Protein AF-A0A1Y4CXE6-F1 (afdb_monomer_lite)

Foldseek 3Di:
DDPDPDDDPDDAPDDQQEAPDPPFFDWDPAWAWEAQVFAAANFFWADDPDPRYIYQADPDLDATPAHFHDDPPADDPDPPDDPGSTRHGPDTTTGTPFHKTWHAEQAWADFLQFWWAFRHGRHIYSDCPPRTHTNFQKTWHDTDGGRGITMIGRPDDRPPPPPPPPPDDDDCVPVPDDDQPCRDPQVDNDPVSSCVSVVVPPVVPADPVGQPCPDPQVDNDDVSSCVSVCVVPDD

Sequence (235 aa):
MALQTQVNIDLPLAVAGQKATPDQSVYTPINYVADENGVKVGTFCWAGTEAGVATATTTGTAAPLGFVERVISTYIYDVLDGATETVREGQGLTIAVRGDYYVQTSEAATVGGQVYVDKTNGKILAAAGSNGIAAPGWVFKTAGSANDMVIISNWSVPAGSTGGGSGGPVDLSNVTGTLGVANGGTGATTAEAARTALGLGDIATQNTPLPVANGGTGATDAANARTNLGAAASE

Secondary structure (DSSP, 8-state):
-PPP-----SPPS--TT-BSSTT-EEE-SS-EEE-TT-EETTSEEEE-SSTTEEES--SS-PPPSEEE---TTPPPS-TTS---SE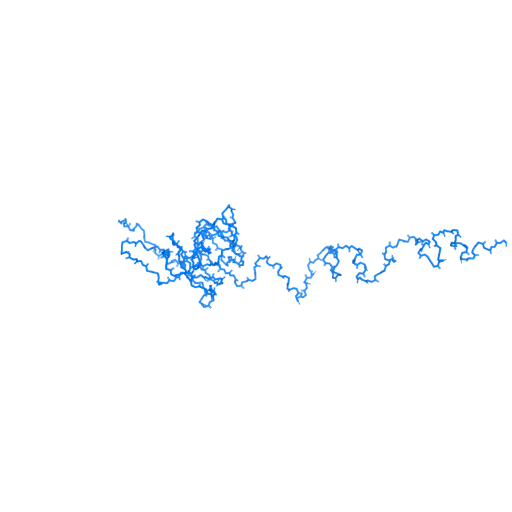E-TTSEE-EEEEEEEEEEBSS-B-TTPEEEEETTT--EESS-TTTEEEEEEEEESS-B-TT-EEEEE--SPPTT-------SPP--TT--SPPPGGGSTT--SSHHHHHHHTT--GGGGPPSSPPGGGSTT--SSHHHHHHHTTTT---

Structure (mmCIF, N/CA/C/O backbone):
data_AF-A0A1Y4CXE6-F1
#
_entry.id   AF-A0A1Y4CXE6-F1
#
loop_
_atom_site.group_PDB
_atom_site.id
_atom_site.type_symbol
_atom_site.label_atom_id
_atom_site.label_alt_id
_atom_site.label_comp_id
_atom_site.label_asym_id
_atom_site.label_entity_id
_atom_site.label_seq_id
_atom_site.pdbx_PDB_ins_code
_atom_site.Cartn_x
_atom_site.Cartn_y
_atom_site.Cartn_z
_atom_site.occupancy
_atom_site.B_iso_or_equiv
_atom_site.auth_seq_id
_atom_site.auth_comp_id
_atom_site.auth_asym_id
_atom_site.auth_atom_id
_atom_site.pdbx_PDB_model_num
ATOM 1 N N . MET A 1 1 ? -27.732 -3.813 29.619 1.00 53.62 1 MET A N 1
ATOM 2 C CA . MET A 1 1 ? -26.508 -4.626 29.467 1.00 53.62 1 MET A CA 1
ATOM 3 C C . MET A 1 1 ? -26.917 -6.082 29.362 1.00 53.62 1 MET A C 1
ATOM 5 O O . MET A 1 1 ? -27.408 -6.628 30.342 1.00 53.62 1 MET A O 1
ATOM 9 N N . ALA A 1 2 ? -26.823 -6.677 28.173 1.00 61.81 2 ALA A N 1
ATOM 10 C CA . ALA A 1 2 ? -27.000 -8.121 28.041 1.00 61.81 2 ALA A CA 1
ATOM 11 C C . ALA A 1 2 ? -25.778 -8.815 28.658 1.00 61.81 2 ALA A C 1
ATOM 13 O O . ALA A 1 2 ? -24.652 -8.361 28.464 1.00 61.81 2 ALA A O 1
ATOM 14 N N . LEU A 1 3 ? -26.003 -9.870 29.440 1.00 72.50 3 LEU A N 1
ATOM 15 C CA . LEU A 1 3 ? -24.921 -10.665 30.014 1.00 72.50 3 LEU A CA 1
ATOM 16 C C . LEU A 1 3 ? -24.167 -11.388 28.890 1.00 72.50 3 LEU A C 1
ATOM 18 O O . LEU A 1 3 ? -24.777 -11.832 27.918 1.00 72.50 3 LEU A O 1
ATOM 22 N N . GLN A 1 4 ? -22.848 -11.505 29.034 1.00 72.38 4 GLN A N 1
ATOM 23 C CA . GLN A 1 4 ? -21.994 -12.253 28.115 1.00 72.38 4 GLN A CA 1
ATOM 24 C C . GLN A 1 4 ? -22.489 -13.704 28.010 1.00 72.38 4 GLN A C 1
ATOM 26 O O . GLN A 1 4 ? -22.536 -14.425 29.003 1.00 72.38 4 GLN A O 1
ATOM 31 N N . THR A 1 5 ? -22.878 -14.129 26.807 1.00 78.25 5 THR A N 1
ATOM 32 C CA . THR A 1 5 ? -23.504 -15.441 26.564 1.00 78.25 5 THR A CA 1
ATOM 33 C C . THR A 1 5 ? -22.500 -16.560 26.285 1.00 78.25 5 THR A C 1
ATOM 35 O O . THR A 1 5 ? -22.877 -17.729 26.290 1.00 78.25 5 THR A O 1
ATOM 38 N N . GLN A 1 6 ? -21.226 -16.224 26.059 1.00 73.56 6 GLN A N 1
ATOM 39 C CA . GLN A 1 6 ? -20.150 -17.179 25.804 1.00 73.56 6 GLN A CA 1
ATOM 40 C C . GLN A 1 6 ? -18.807 -16.638 26.314 1.00 73.56 6 GLN A C 1
ATOM 42 O O . GLN A 1 6 ? -18.488 -15.463 26.125 1.00 73.56 6 GLN A O 1
ATOM 47 N N . VAL A 1 7 ? -18.002 -17.512 26.923 1.00 69.31 7 VAL A N 1
ATOM 48 C CA . VAL A 1 7 ? -16.604 -17.244 27.286 1.00 69.31 7 VAL A CA 1
ATOM 49 C C . VAL A 1 7 ? -15.726 -18.135 26.417 1.00 69.31 7 VAL A C 1
ATOM 51 O O . VAL A 1 7 ? -15.873 -19.355 26.443 1.00 69.31 7 VAL A O 1
ATOM 54 N N . ASN A 1 8 ? -14.847 -17.527 25.622 1.00 69.69 8 ASN A N 1
ATOM 55 C CA . ASN A 1 8 ? -13.848 -18.271 24.867 1.00 69.69 8 ASN A CA 1
ATOM 56 C C . ASN A 1 8 ? -12.737 -18.729 25.824 1.00 69.69 8 ASN A C 1
ATOM 58 O O . ASN A 1 8 ? -12.243 -17.924 26.613 1.00 69.69 8 ASN A O 1
ATOM 62 N N . ILE A 1 9 ? -12.388 -20.013 25.776 1.00 78.12 9 ILE A N 1
ATOM 63 C CA . ILE A 1 9 ? -11.342 -20.613 26.618 1.00 78.12 9 ILE A CA 1
ATOM 64 C C . ILE A 1 9 ? -9.960 -20.554 25.962 1.00 78.12 9 ILE A C 1
ATOM 66 O O . ILE A 1 9 ? -8.954 -20.680 26.658 1.00 78.12 9 ILE A O 1
ATOM 70 N N . ASP A 1 10 ? -9.909 -20.326 24.649 1.00 72.75 10 ASP A N 1
ATOM 71 C CA . ASP A 1 10 ? -8.662 -20.217 23.903 1.00 72.75 10 ASP A CA 1
ATOM 72 C C . ASP A 1 10 ? -8.162 -18.771 23.902 1.00 72.75 10 ASP A C 1
ATOM 74 O O . ASP A 1 10 ? -8.923 -17.824 23.669 1.00 72.75 10 ASP A O 1
ATOM 78 N N . LEU A 1 11 ? -6.861 -18.590 24.148 1.00 68.44 11 LEU A N 1
ATOM 79 C CA . LEU A 1 11 ? -6.242 -17.272 24.048 1.00 68.44 11 LEU A CA 1
ATOM 80 C C . LEU A 1 11 ? -6.197 -16.845 22.572 1.00 68.44 11 LEU A C 1
ATOM 82 O O . LEU A 1 11 ? -5.698 -17.603 21.736 1.00 68.44 11 LEU A O 1
ATOM 86 N N . PRO A 1 12 ? -6.674 -15.633 22.231 1.00 68.56 12 PRO A N 1
ATOM 87 C CA . PRO A 1 12 ? -6.537 -15.116 20.878 1.00 68.56 12 PRO A CA 1
ATOM 88 C C . PRO A 1 12 ? -5.054 -14.928 20.544 1.00 68.56 12 PRO A C 1
ATOM 90 O O . PRO A 1 12 ? -4.278 -14.480 21.387 1.00 68.56 12 PRO A O 1
ATOM 93 N N . LEU A 1 13 ? -4.673 -15.234 19.299 1.00 78.19 13 LEU A N 1
ATOM 94 C CA . LEU A 1 13 ? -3.290 -15.098 18.827 1.00 78.19 13 LEU A CA 1
ATOM 95 C C . LEU A 1 13 ? -2.737 -13.679 19.058 1.00 78.19 13 LEU A C 1
ATOM 97 O O . LEU A 1 13 ? -1.593 -13.520 19.474 1.00 78.19 13 LEU A O 1
ATOM 101 N N . ALA A 1 14 ? -3.555 -12.659 18.783 1.00 81.06 14 ALA A N 1
ATOM 102 C CA . ALA A 1 14 ? -3.253 -11.247 18.997 1.00 81.06 14 ALA A CA 1
ATOM 103 C C . ALA A 1 14 ? -4.540 -10.403 18.949 1.00 81.06 14 ALA A C 1
ATOM 105 O O . ALA A 1 14 ? -5.606 -10.899 18.578 1.00 81.06 14 ALA A O 1
ATOM 106 N N . VAL A 1 15 ? -4.424 -9.110 19.267 1.00 83.81 15 VAL A N 1
ATOM 107 C CA . VAL A 1 15 ? -5.479 -8.102 19.052 1.00 83.81 15 VAL A CA 1
ATOM 108 C C . VAL A 1 15 ? -5.142 -7.252 17.820 1.00 83.81 15 VAL A C 1
ATOM 110 O O . VAL A 1 15 ? -3.974 -6.977 17.547 1.00 83.81 15 VAL A O 1
ATOM 113 N N . ALA A 1 16 ? -6.151 -6.822 17.059 1.00 85.12 16 ALA A N 1
ATOM 114 C CA . ALA A 1 16 ? -5.948 -5.931 15.916 1.00 85.12 16 ALA A CA 1
ATOM 115 C C . ALA A 1 16 ? -5.251 -4.624 16.330 1.00 85.12 16 ALA A C 1
ATOM 117 O O . ALA A 1 16 ? -5.609 -4.003 17.329 1.00 85.12 16 ALA A O 1
ATOM 118 N N . GLY A 1 17 ? -4.237 -4.217 15.564 1.00 82.75 17 GLY A N 1
ATOM 119 C CA . GLY A 1 17 ? -3.422 -3.038 15.869 1.00 82.75 17 GLY A CA 1
ATOM 120 C C . GLY A 1 17 ? -2.225 -3.311 16.780 1.00 82.75 17 GLY A C 1
ATOM 121 O O . GLY A 1 17 ? -1.419 -2.407 16.990 1.00 82.75 17 GLY A O 1
ATOM 122 N N . GLN A 1 18 ? -2.075 -4.532 17.304 1.00 87.44 18 GLN A N 1
ATOM 123 C CA . GLN A 1 18 ? -0.914 -4.928 18.098 1.00 87.44 18 GLN A CA 1
ATOM 124 C C . GLN A 1 18 ? 0.328 -5.090 17.211 1.00 87.44 18 GLN A C 1
ATOM 126 O O . GLN A 1 18 ? 0.255 -5.639 16.109 1.00 87.44 18 GLN A O 1
ATOM 131 N N . LYS A 1 19 ? 1.489 -4.660 17.711 1.00 87.00 19 LYS A N 1
ATOM 132 C CA . LYS A 1 19 ? 2.775 -4.922 17.055 1.00 87.00 19 LYS A CA 1
ATOM 133 C C . LYS A 1 19 ? 3.067 -6.421 16.988 1.00 87.00 19 LYS A C 1
ATOM 135 O O . LYS A 1 19 ? 2.911 -7.125 17.987 1.00 87.00 19 LYS A O 1
ATOM 140 N N . ALA A 1 20 ? 3.528 -6.891 15.832 1.00 84.00 20 ALA A N 1
ATOM 141 C CA . ALA A 1 20 ? 3.972 -8.275 15.665 1.00 84.00 20 ALA A CA 1
ATOM 142 C C . ALA A 1 20 ? 5.432 -8.489 16.091 1.00 84.00 20 ALA A C 1
ATOM 144 O O . ALA A 1 20 ? 5.767 -9.555 16.603 1.00 84.00 20 ALA A O 1
ATOM 145 N N . THR A 1 21 ? 6.261 -7.450 15.966 1.00 76.81 21 THR A N 1
ATOM 146 C CA . THR A 1 21 ? 7.665 -7.441 16.393 1.00 76.81 21 THR A CA 1
ATOM 147 C C . THR A 1 21 ? 7.904 -6.226 17.298 1.00 76.81 21 THR A C 1
ATOM 149 O O . THR A 1 21 ? 7.483 -5.121 16.935 1.00 76.81 21 THR A O 1
ATOM 152 N N . PRO A 1 22 ? 8.557 -6.373 18.466 1.00 70.12 22 PRO A N 1
ATOM 153 C CA . PRO A 1 22 ? 8.951 -5.221 19.272 1.00 70.12 22 PRO A CA 1
ATOM 154 C C . PRO A 1 22 ? 9.946 -4.333 18.503 1.00 70.12 22 PRO A C 1
ATOM 156 O O . PRO A 1 22 ? 10.825 -4.825 17.799 1.00 70.12 22 PRO A O 1
ATOM 159 N N . ASP A 1 23 ? 9.777 -3.015 18.629 1.00 65.06 23 ASP A N 1
ATOM 160 C CA . ASP A 1 23 ? 10.733 -1.974 18.208 1.00 65.06 23 ASP A CA 1
ATOM 161 C C . ASP A 1 23 ? 11.003 -1.796 16.701 1.00 65.06 23 ASP A C 1
ATOM 163 O O . ASP A 1 23 ? 11.942 -1.104 16.308 1.00 65.06 23 ASP A O 1
ATOM 167 N N . GLN A 1 24 ? 10.141 -2.325 15.830 1.00 76.56 24 GLN A N 1
ATOM 168 C CA . GLN A 1 24 ? 10.219 -2.094 14.381 1.00 76.56 24 GLN A CA 1
ATOM 169 C C . GLN A 1 24 ? 9.021 -1.293 13.872 1.00 76.56 24 GLN A C 1
ATOM 171 O O . GLN A 1 24 ? 8.160 -1.808 13.158 1.00 76.56 24 GLN A O 1
ATOM 176 N N . SER A 1 25 ? 8.926 -0.012 14.233 1.00 85.50 25 SER A N 1
ATOM 177 C CA . SER A 1 25 ? 7.861 0.865 13.728 1.00 85.50 25 SER A CA 1
ATOM 178 C C . SER A 1 25 ? 8.334 2.293 13.490 1.00 85.50 25 SER A C 1
ATOM 180 O O . SER A 1 25 ? 9.105 2.840 14.270 1.00 85.50 25 SER A O 1
ATOM 182 N N . VAL A 1 26 ? 7.853 2.894 12.402 1.00 88.50 26 VAL A N 1
ATOM 183 C CA . VAL A 1 26 ? 8.104 4.293 12.037 1.00 88.50 26 VAL A CA 1
ATOM 184 C C . VAL A 1 26 ? 6.769 5.013 11.989 1.00 88.50 26 VAL A C 1
ATOM 186 O O . VAL A 1 26 ? 5.847 4.547 11.318 1.00 88.50 26 VAL A O 1
ATOM 189 N N . TYR A 1 27 ? 6.677 6.149 12.671 1.00 90.75 27 TYR A N 1
ATOM 190 C CA . TYR A 1 27 ? 5.442 6.914 12.823 1.00 90.75 27 TYR A CA 1
ATOM 191 C C . TYR A 1 27 ? 5.420 8.178 11.973 1.00 90.75 27 TYR A C 1
ATOM 193 O O . TYR A 1 27 ? 6.444 8.615 11.442 1.00 90.75 27 TYR A O 1
ATOM 201 N N . THR A 1 28 ? 4.239 8.779 11.858 1.00 90.56 28 THR A N 1
ATOM 202 C CA . THR A 1 28 ? 4.099 10.123 11.304 1.00 90.56 28 THR A CA 1
ATOM 203 C C . THR A 1 28 ? 4.859 11.146 12.161 1.00 90.56 28 THR A C 1
ATOM 205 O O . THR A 1 28 ? 4.879 11.026 13.384 1.00 90.56 28 THR A O 1
ATOM 208 N N . PRO A 1 29 ? 5.458 12.188 11.556 1.00 85.62 29 PRO A N 1
ATOM 209 C CA . PRO A 1 29 ? 6.185 13.225 12.298 1.00 85.62 29 PRO A CA 1
ATOM 210 C C . PRO A 1 29 ? 5.264 14.168 13.091 1.00 85.62 29 PRO A C 1
ATOM 212 O O . PRO A 1 29 ? 5.740 14.971 13.887 1.00 85.62 29 PRO A O 1
ATOM 215 N N . ILE A 1 30 ? 3.955 14.097 12.843 1.00 87.06 30 ILE A N 1
ATOM 216 C CA . ILE A 1 30 ? 2.919 14.902 13.490 1.00 87.06 30 ILE A CA 1
ATOM 217 C C . ILE A 1 30 ? 2.054 13.971 14.339 1.00 87.06 30 I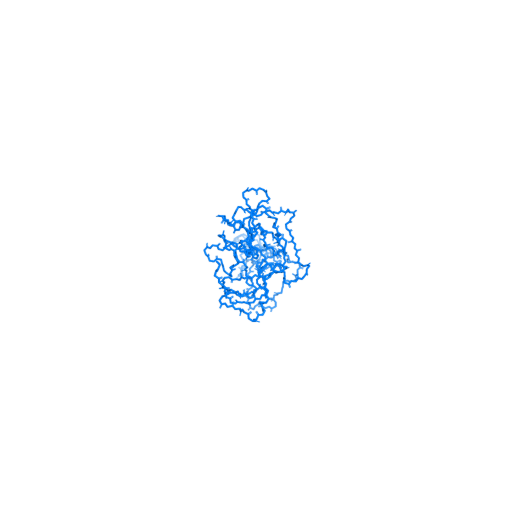LE A C 1
ATOM 219 O O . ILE A 1 30 ? 1.730 12.861 13.906 1.00 87.06 30 ILE A O 1
ATOM 223 N N . ASN A 1 31 ? 1.662 14.451 15.519 1.00 85.75 31 ASN A N 1
ATOM 224 C CA . ASN A 1 31 ? 0.666 13.802 16.363 1.00 85.75 31 ASN A CA 1
ATOM 225 C C . ASN A 1 31 ? -0.724 14.159 15.842 1.00 85.75 31 ASN A C 1
ATOM 227 O O . ASN A 1 31 ? -1.191 15.279 16.044 1.00 85.75 31 ASN A O 1
ATOM 231 N N . TYR A 1 32 ? -1.354 13.218 15.148 1.00 92.38 32 TYR A N 1
ATOM 232 C CA . TYR A 1 32 ? -2.722 13.387 14.677 1.00 92.38 32 TYR A CA 1
ATOM 233 C C . TYR A 1 32 ? -3.718 13.126 15.803 1.00 92.38 32 TYR A C 1
ATOM 235 O O . TYR A 1 32 ? -3.440 12.340 16.708 1.00 92.38 32 TYR A O 1
ATOM 243 N N . VAL A 1 33 ? -4.887 13.749 15.722 1.00 91.94 33 VAL A N 1
ATOM 244 C CA . VAL A 1 33 ? -6.041 13.443 16.575 1.00 91.94 33 VAL A CA 1
ATOM 245 C C . VAL A 1 33 ? -7.155 12.794 15.759 1.00 91.94 33 VAL A C 1
ATOM 247 O O . VAL A 1 33 ? -7.240 13.014 14.550 1.00 91.94 33 VAL A O 1
ATOM 250 N N . ALA A 1 34 ? -7.989 11.973 16.394 1.00 90.81 34 ALA A N 1
ATOM 251 C CA . ALA A 1 34 ? -9.144 11.374 15.729 1.00 90.81 34 ALA A CA 1
ATOM 252 C C . ALA A 1 34 ? -10.219 12.423 15.399 1.00 90.81 34 ALA A C 1
ATOM 254 O O . ALA A 1 34 ? -10.395 13.394 16.141 1.00 90.81 34 ALA A O 1
ATOM 255 N N . ASP A 1 35 ? -10.928 12.205 14.293 1.00 92.81 35 ASP A N 1
ATOM 256 C CA . ASP A 1 35 ? -12.085 12.998 13.878 1.00 92.81 35 ASP A CA 1
ATOM 257 C C . ASP A 1 35 ? -13.326 12.747 14.758 1.00 92.81 35 ASP A C 1
ATOM 259 O O . ASP A 1 35 ? -13.324 11.892 15.645 1.00 92.81 35 ASP A O 1
ATOM 263 N N . GLU A 1 36 ? -14.402 13.494 14.493 1.00 88.69 36 GLU A N 1
ATOM 264 C CA . GLU A 1 36 ? -15.688 13.413 15.209 1.00 88.69 36 GLU A CA 1
ATOM 265 C C . GLU A 1 36 ? -16.289 11.996 15.219 1.00 88.69 36 GLU A C 1
ATOM 267 O O . GLU A 1 36 ? -16.920 11.579 16.190 1.00 88.69 36 GLU A O 1
ATOM 272 N N . ASN A 1 37 ? -16.045 11.209 14.167 1.00 86.31 37 ASN A N 1
ATOM 273 C CA . ASN A 1 37 ? -16.550 9.837 14.063 1.00 86.31 37 ASN A CA 1
ATOM 274 C C . ASN A 1 37 ? -15.711 8.825 14.857 1.00 86.31 37 ASN A C 1
ATOM 276 O O . ASN A 1 37 ? -16.130 7.677 15.037 1.00 86.31 37 ASN A O 1
ATOM 280 N N . GLY A 1 38 ? -14.535 9.240 15.327 1.00 87.00 38 GLY A N 1
ATOM 281 C CA . GLY A 1 38 ? -13.543 8.372 15.927 1.00 87.00 38 GLY A CA 1
ATOM 282 C C . GLY A 1 38 ? -12.867 7.451 14.910 1.00 87.00 38 GLY A C 1
ATOM 283 O O . GLY A 1 38 ? -13.383 7.128 13.838 1.00 87.00 38 GLY A O 1
ATOM 284 N N . VAL A 1 39 ? -11.682 6.968 15.274 1.00 89.06 39 VAL A N 1
ATOM 285 C CA . VAL A 1 39 ? -10.883 6.085 14.417 1.00 89.06 39 VAL A CA 1
ATOM 286 C C . VAL A 1 39 ? -10.589 4.782 15.142 1.00 89.06 39 VAL A C 1
ATOM 288 O O . VAL A 1 39 ? -10.106 4.769 16.275 1.00 89.06 39 VAL A O 1
ATOM 291 N N . LYS A 1 40 ? -10.880 3.655 14.487 1.00 88.88 40 LYS A N 1
ATOM 292 C CA . LYS A 1 40 ? -10.663 2.327 15.064 1.00 88.88 40 LYS A CA 1
ATOM 293 C C . LYS A 1 40 ? -9.182 1.950 15.044 1.00 88.88 40 LYS A C 1
ATOM 295 O O . LYS A 1 40 ? -8.529 2.055 14.008 1.00 88.88 40 LYS A O 1
ATOM 300 N N . VAL A 1 41 ? -8.649 1.430 16.143 1.00 88.94 41 VAL A N 1
ATOM 301 C CA . VAL A 1 41 ? -7.298 0.853 16.131 1.00 88.94 41 VAL A CA 1
ATOM 302 C C . VAL A 1 41 ? -7.275 -0.428 15.295 1.00 88.94 41 VAL A C 1
ATOM 304 O O . VAL A 1 41 ? -8.283 -1.129 15.154 1.00 88.94 41 VAL A O 1
ATOM 307 N N . GLY A 1 42 ? -6.128 -0.723 14.688 1.00 89.38 42 GLY A N 1
ATOM 308 C CA . GLY A 1 42 ? -6.013 -1.848 13.765 1.00 89.38 42 GLY A CA 1
ATOM 309 C C . GLY A 1 42 ? -6.613 -1.592 12.381 1.00 89.38 42 GLY A C 1
ATOM 310 O O . GLY A 1 42 ? -6.826 -2.549 11.640 1.00 89.38 42 GLY A O 1
ATOM 311 N N . THR A 1 43 ? -6.894 -0.332 12.036 1.00 92.38 43 THR A N 1
ATOM 312 C CA . THR A 1 43 ? -7.332 0.101 10.700 1.00 92.38 43 THR A CA 1
ATOM 313 C C . THR A 1 43 ? -6.372 1.133 10.116 1.00 92.38 43 THR A C 1
ATOM 315 O O . THR A 1 43 ? -5.521 1.674 10.821 1.00 92.38 43 THR A O 1
ATOM 318 N N . PHE A 1 44 ? -6.467 1.387 8.814 1.00 94.19 44 PHE A N 1
ATOM 319 C CA . PHE A 1 44 ? -5.765 2.502 8.182 1.00 94.19 44 PHE A CA 1
ATOM 320 C C . PHE A 1 44 ? -6.612 3.773 8.237 1.00 94.19 44 PHE A C 1
ATOM 322 O O . PHE A 1 44 ? -7.840 3.720 8.254 1.00 94.19 44 PHE A O 1
ATOM 329 N N . CYS A 1 45 ? -5.940 4.918 8.230 1.00 93.19 45 CYS A N 1
ATOM 330 C CA . CYS A 1 45 ? -6.578 6.227 8.272 1.00 93.19 45 CYS A CA 1
ATOM 331 C C . CYS A 1 45 ? -6.040 7.151 7.175 1.00 93.19 45 CYS A C 1
ATOM 333 O O . CYS A 1 45 ? -4.987 6.905 6.574 1.00 93.19 45 CYS A O 1
ATOM 335 N N . TRP A 1 46 ? -6.765 8.236 6.935 1.00 94.06 46 TRP A N 1
ATOM 336 C CA . TRP A 1 46 ? -6.398 9.322 6.033 1.00 94.06 46 TRP A CA 1
ATOM 337 C C . TRP A 1 46 ? -6.314 10.636 6.802 1.00 94.06 46 TRP A C 1
ATOM 339 O O . TRP A 1 46 ? -6.888 10.772 7.881 1.00 94.06 46 TRP A O 1
ATOM 349 N N . ALA A 1 47 ? -5.610 11.614 6.234 1.00 91.81 47 ALA A N 1
ATOM 350 C CA . ALA A 1 47 ? -5.689 12.982 6.728 1.00 91.81 47 ALA A CA 1
ATOM 351 C C . ALA A 1 47 ? -7.124 13.503 6.543 1.00 91.81 47 ALA A C 1
ATOM 353 O O . ALA A 1 47 ? -7.705 13.357 5.464 1.00 91.81 47 ALA A O 1
ATOM 354 N N . GLY A 1 48 ? -7.686 14.074 7.605 1.00 89.12 48 GLY A N 1
ATOM 355 C CA . GLY A 1 48 ? -8.969 14.759 7.568 1.00 89.12 48 GLY A CA 1
ATOM 356 C C . GLY A 1 48 ? -8.872 16.111 6.860 1.00 89.12 48 GLY A C 1
ATOM 357 O O . GLY A 1 48 ? -7.809 16.526 6.398 1.00 89.12 48 GLY A O 1
ATOM 358 N N . THR A 1 49 ? -10.004 16.807 6.788 1.00 87.31 49 THR A N 1
ATOM 359 C CA . THR A 1 49 ? -10.086 18.155 6.202 1.00 87.31 49 THR A CA 1
ATOM 360 C C . THR A 1 49 ? -9.261 19.170 6.994 1.00 87.31 49 THR A C 1
ATOM 362 O O . THR A 1 49 ? -8.614 20.035 6.409 1.00 87.31 49 THR A O 1
ATOM 365 N N . GLU A 1 50 ? -9.261 19.038 8.320 1.00 87.31 50 GLU A N 1
ATOM 366 C CA . GLU A 1 50 ? -8.518 19.906 9.228 1.00 87.31 50 GLU A CA 1
ATOM 367 C C . GLU A 1 50 ? -7.086 19.402 9.435 1.00 87.31 50 GLU A C 1
ATOM 369 O O . GLU A 1 50 ? -6.829 18.204 9.600 1.00 87.31 50 GLU A O 1
ATOM 374 N N . ALA A 1 51 ? -6.129 20.331 9.461 1.00 87.00 51 ALA A N 1
ATOM 375 C CA . ALA A 1 51 ? -4.724 19.997 9.656 1.00 87.00 51 ALA A CA 1
ATOM 376 C C . ALA A 1 51 ? -4.497 19.351 11.034 1.00 87.00 51 ALA A C 1
ATOM 378 O O . ALA A 1 51 ? -4.860 19.910 12.065 1.00 87.00 51 ALA A O 1
ATOM 379 N N . GLY A 1 52 ? -3.855 18.180 11.051 1.00 88.69 52 GLY A N 1
ATOM 380 C CA . GLY A 1 52 ? -3.599 17.426 12.283 1.00 88.69 52 GLY A CA 1
ATOM 381 C C . GLY A 1 52 ? -4.755 16.525 12.728 1.00 88.69 52 GLY A C 1
ATOM 382 O O . GLY A 1 52 ? -4.624 15.852 13.746 1.00 88.69 52 GLY A O 1
ATOM 383 N N . VAL A 1 53 ? -5.847 16.443 11.964 1.00 92.00 53 VAL A N 1
ATOM 384 C CA . VAL A 1 53 ? -6.935 15.482 12.199 1.00 92.00 53 VAL A CA 1
ATOM 385 C C . VAL A 1 53 ? -6.789 14.294 11.249 1.00 92.00 53 VAL A C 1
ATOM 387 O O . VAL A 1 53 ? -6.416 14.463 10.086 1.00 92.00 53 VAL A O 1
ATOM 390 N N . ALA A 1 54 ? -7.062 13.083 11.731 1.00 92.69 54 ALA A N 1
ATOM 391 C CA . ALA A 1 54 ? -7.115 11.871 10.924 1.00 92.69 54 ALA A CA 1
ATOM 392 C C . ALA A 1 54 ? -8.500 11.217 11.005 1.00 92.69 54 ALA A C 1
ATOM 394 O O . ALA A 1 54 ? -9.155 11.235 12.044 1.00 92.69 54 ALA A O 1
ATOM 395 N N . THR A 1 55 ? -8.926 10.624 9.894 1.00 93.00 55 THR A N 1
ATOM 396 C CA . THR A 1 55 ? -10.245 10.005 9.720 1.00 93.00 55 THR A CA 1
ATOM 397 C C . THR A 1 55 ? -10.112 8.576 9.197 1.00 93.00 55 THR A C 1
ATOM 399 O O . THR A 1 55 ? -9.159 8.241 8.486 1.00 93.00 55 THR A O 1
ATOM 402 N N . ALA A 1 56 ? -11.076 7.718 9.528 1.00 90.06 56 ALA A N 1
ATOM 403 C CA . ALA A 1 56 ? -11.147 6.341 9.034 1.00 90.06 56 ALA A CA 1
ATOM 404 C C . ALA A 1 56 ? -11.736 6.233 7.614 1.00 90.06 56 ALA A C 1
ATOM 406 O O . ALA A 1 56 ? -11.905 5.126 7.102 1.00 90.06 56 ALA A O 1
ATOM 407 N N . THR A 1 57 ? -12.095 7.356 6.983 1.00 92.00 57 THR A N 1
ATOM 408 C CA . THR A 1 57 ? -12.806 7.357 5.699 1.00 92.00 57 THR A CA 1
ATOM 409 C C . THR A 1 57 ? -12.172 8.290 4.676 1.00 92.00 57 THR A C 1
ATOM 411 O O . THR A 1 57 ? -11.494 9.256 5.015 1.00 92.00 57 THR A O 1
ATOM 414 N N . THR A 1 58 ? -12.400 8.020 3.395 1.00 90.81 58 THR A N 1
ATOM 415 C CA . THR A 1 58 ? -12.063 8.949 2.319 1.00 90.81 58 THR A CA 1
ATOM 416 C C . THR A 1 58 ? -13.032 8.807 1.151 1.00 90.81 58 THR A C 1
ATOM 418 O O . THR A 1 58 ? -13.510 7.718 0.829 1.00 90.81 58 THR A O 1
ATOM 421 N N . THR A 1 59 ? -13.323 9.920 0.482 1.00 85.81 59 THR A N 1
ATOM 422 C CA . THR A 1 59 ? -14.072 9.936 -0.785 1.00 85.81 59 THR A CA 1
ATOM 423 C C . THR A 1 59 ? -13.150 9.879 -2.004 1.00 85.81 59 THR A C 1
ATOM 425 O O . THR A 1 59 ? -13.622 9.666 -3.122 1.00 85.81 59 THR A O 1
ATOM 428 N N . GLY A 1 60 ? -11.841 10.058 -1.798 1.00 82.56 60 GLY A N 1
ATOM 429 C CA . GLY A 1 60 ? -10.834 10.074 -2.851 1.00 82.56 60 GLY A CA 1
ATOM 430 C C . GLY A 1 60 ? -10.236 8.701 -3.156 1.00 82.56 60 GLY A C 1
ATOM 431 O O . GLY A 1 60 ? -10.665 7.667 -2.651 1.00 82.56 60 GLY A O 1
ATOM 432 N N . THR A 1 61 ? -9.201 8.710 -3.994 1.00 84.75 61 THR A N 1
ATOM 433 C CA . THR A 1 61 ? -8.399 7.527 -4.356 1.00 84.75 61 THR A CA 1
ATOM 434 C C . THR A 1 61 ? -6.974 7.603 -3.802 1.00 84.75 61 THR A C 1
ATOM 436 O O . THR A 1 61 ? -6.099 6.852 -4.229 1.00 84.75 61 THR A O 1
ATOM 439 N N . ALA A 1 62 ? -6.714 8.555 -2.901 1.00 86.25 62 ALA A N 1
ATOM 440 C CA . ALA A 1 62 ? -5.401 8.757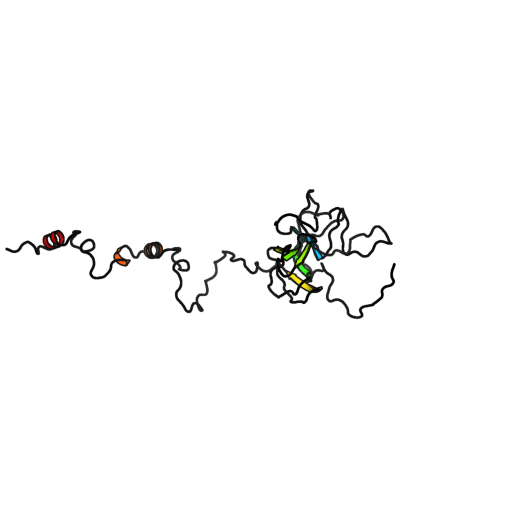 -2.310 1.00 86.25 62 ALA A CA 1
ATOM 441 C C . ALA A 1 62 ? -5.046 7.598 -1.372 1.00 86.25 62 ALA A C 1
ATOM 443 O O . ALA A 1 62 ? -5.894 7.106 -0.624 1.00 86.25 62 ALA A O 1
ATOM 444 N N . ALA A 1 63 ? -3.778 7.189 -1.402 1.00 89.19 63 ALA A N 1
ATOM 445 C CA . ALA A 1 63 ? -3.256 6.183 -0.489 1.00 89.19 63 ALA A CA 1
ATOM 446 C C . ALA A 1 63 ? -3.471 6.604 0.981 1.00 89.19 63 ALA A C 1
ATOM 448 O O . ALA A 1 63 ? -3.433 7.802 1.281 1.00 89.19 63 ALA A O 1
ATOM 449 N N . PRO A 1 64 ? -3.693 5.641 1.893 1.00 92.44 64 PRO A N 1
ATOM 450 C CA . PRO A 1 64 ? -3.841 5.931 3.314 1.00 92.44 64 PRO A CA 1
ATOM 451 C C . PRO A 1 64 ? -2.578 6.578 3.889 1.00 92.44 64 PRO A C 1
ATOM 453 O O . PRO A 1 64 ? -1.459 6.273 3.469 1.00 92.44 64 PRO A O 1
ATOM 456 N N . LEU A 1 65 ? -2.769 7.450 4.880 1.00 91.06 65 LEU A N 1
ATOM 457 C CA . LEU A 1 65 ? -1.692 8.139 5.593 1.00 91.06 65 LEU A CA 1
ATOM 458 C C . LEU A 1 65 ? -0.815 7.142 6.364 1.00 91.06 65 LEU A C 1
ATOM 460 O O . LEU A 1 65 ? 0.409 7.264 6.386 1.00 91.06 65 LEU A O 1
ATOM 464 N N . GLY A 1 66 ? -1.448 6.148 6.985 1.00 91.38 66 GLY A N 1
ATOM 465 C CA . GLY A 1 66 ? -0.768 5.089 7.714 1.00 91.38 66 GLY A CA 1
ATOM 466 C C . GLY A 1 66 ? -1.725 4.204 8.502 1.00 91.38 66 GLY A C 1
ATOM 467 O O . GLY A 1 66 ? -2.948 4.362 8.448 1.00 91.38 66 GLY A O 1
ATOM 468 N N . PHE A 1 67 ? -1.140 3.254 9.218 1.00 92.62 67 PHE A N 1
ATOM 469 C CA . PHE A 1 67 ? -1.834 2.267 10.029 1.00 92.62 67 PHE A CA 1
ATOM 470 C C . PHE A 1 67 ? -1.985 2.750 11.474 1.00 92.62 67 PHE A C 1
ATOM 472 O O . PHE A 1 67 ? -1.015 3.202 12.074 1.00 92.62 67 PHE A O 1
ATOM 479 N N . VAL A 1 68 ? -3.178 2.643 12.050 1.00 92.12 68 VAL A N 1
ATOM 480 C CA . VAL A 1 68 ? -3.444 3.064 13.430 1.00 92.12 68 VAL A CA 1
ATOM 481 C C . VAL A 1 68 ? -3.046 1.951 14.390 1.00 92.12 68 VAL A C 1
ATOM 483 O O . VAL A 1 68 ? -3.713 0.915 14.492 1.00 92.12 68 VAL A O 1
ATOM 486 N N . GLU A 1 69 ? -1.953 2.181 15.109 1.00 90.25 69 GLU A N 1
ATOM 487 C CA . GLU A 1 69 ? -1.488 1.284 16.156 1.00 90.25 69 GLU A CA 1
ATOM 488 C C . GLU A 1 69 ? -2.412 1.329 17.374 1.00 90.25 69 GLU A C 1
ATOM 490 O O . GLU A 1 69 ? -2.934 2.375 17.769 1.00 90.25 69 GLU A O 1
ATOM 495 N N . ARG A 1 70 ? -2.557 0.173 18.019 1.00 87.31 70 ARG A N 1
ATOM 496 C CA . ARG A 1 70 ? -3.212 0.070 19.314 1.00 87.31 70 ARG A CA 1
ATOM 497 C C . ARG A 1 70 ? -2.285 0.531 20.440 1.00 87.31 70 ARG A C 1
ATOM 499 O O . ARG A 1 70 ? -1.262 -0.096 20.702 1.00 87.31 70 ARG A O 1
ATOM 506 N N . VAL A 1 71 ? -2.706 1.55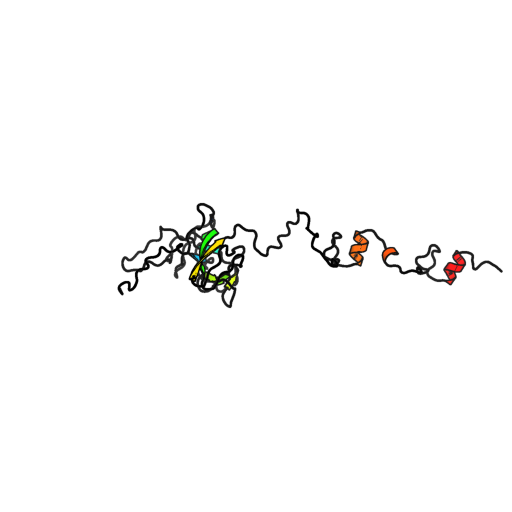8 21.175 1.00 80.19 71 VAL A N 1
ATOM 507 C CA . VAL A 1 71 ? -2.027 2.056 22.382 1.00 80.19 71 VAL A CA 1
ATOM 508 C C . VAL A 1 71 ? -2.957 1.918 23.586 1.00 80.19 71 VAL A C 1
ATOM 510 O O . VAL A 1 71 ? -4.147 2.187 23.491 1.00 80.19 71 VAL A O 1
ATOM 513 N N . ILE A 1 72 ? -2.421 1.515 24.741 1.00 75.44 72 ILE A N 1
ATOM 514 C CA . ILE A 1 72 ? -3.207 1.236 25.964 1.00 75.44 72 ILE A CA 1
ATOM 515 C C . ILE A 1 72 ? -3.751 2.524 26.631 1.00 75.44 72 ILE A C 1
ATOM 517 O O . ILE A 1 72 ? -4.594 2.465 27.517 1.00 75.44 72 ILE A O 1
ATOM 521 N N . SER A 1 73 ? -3.304 3.704 26.198 1.00 69.50 73 SER A N 1
ATOM 522 C CA . SER A 1 73 ? -3.589 4.995 26.845 1.00 69.50 73 SER A CA 1
ATOM 523 C C . SER A 1 73 ? -4.843 5.720 26.323 1.00 69.50 73 SER A C 1
ATOM 525 O O . SER A 1 73 ? -4.940 6.941 26.450 1.00 69.50 73 SER A O 1
ATOM 527 N N . THR A 1 74 ? -5.801 5.017 25.717 1.00 71.88 74 THR A N 1
ATOM 528 C CA . THR A 1 74 ? -7.065 5.619 25.257 1.00 71.88 74 THR A CA 1
ATOM 529 C C . THR A 1 74 ? -8.083 5.656 26.394 1.00 71.88 74 THR A C 1
ATOM 531 O O . THR A 1 74 ? -8.368 4.625 27.004 1.00 71.88 74 THR A O 1
ATOM 534 N N . TYR A 1 75 ? -8.655 6.826 26.679 1.00 71.69 75 TYR A N 1
ATOM 535 C CA . TYR A 1 75 ? -9.601 6.992 27.783 1.00 71.69 75 TYR A CA 1
ATOM 536 C C . TYR A 1 75 ? -11.045 6.778 27.327 1.00 71.69 75 TYR A C 1
ATOM 538 O O . TYR A 1 75 ? -11.458 7.262 26.269 1.00 71.69 75 TYR A O 1
ATOM 546 N N . ILE A 1 76 ? -11.820 6.100 28.171 1.00 73.69 76 ILE A N 1
ATOM 547 C CA . ILE A 1 76 ? -13.278 6.026 28.088 1.00 73.69 76 ILE A CA 1
ATOM 548 C C . ILE A 1 76 ? -13.829 6.996 29.139 1.00 73.69 76 ILE A C 1
ATOM 550 O O . ILE A 1 76 ? -13.498 6.871 30.315 1.00 73.69 76 ILE A O 1
ATOM 554 N N . TYR A 1 77 ? -14.607 7.995 28.714 1.00 69.69 77 TYR A N 1
ATOM 555 C CA . TYR A 1 77 ? -15.084 9.067 29.601 1.00 69.69 77 TYR A CA 1
ATOM 556 C C . TYR A 1 77 ? -16.298 8.673 30.445 1.00 69.69 77 TYR A C 1
ATOM 558 O O . TYR A 1 77 ? -16.515 9.255 31.504 1.00 69.69 77 TYR A O 1
ATOM 566 N N . ASP A 1 78 ? -17.071 7.687 29.993 1.00 73.81 78 ASP A N 1
ATOM 567 C CA . ASP A 1 78 ? -18.244 7.188 30.701 1.00 73.81 78 ASP A CA 1
ATOM 568 C C . ASP A 1 78 ? -18.045 5.713 31.064 1.00 73.81 78 ASP A C 1
ATOM 570 O O . ASP A 1 78 ? -17.698 4.877 30.234 1.00 73.81 78 ASP A O 1
ATOM 574 N N . VAL A 1 79 ? -18.273 5.398 32.335 1.00 70.69 79 VAL A N 1
ATOM 575 C CA . VAL A 1 79 ? -18.171 4.047 32.897 1.00 70.69 79 VAL A CA 1
ATOM 576 C C . VAL A 1 79 ? -19.201 3.073 32.315 1.00 70.69 79 VAL A C 1
ATOM 578 O O . VAL A 1 79 ? -19.037 1.862 32.460 1.00 70.69 79 VAL A O 1
ATOM 581 N N . LEU A 1 80 ? -20.264 3.586 31.688 1.00 74.88 80 LEU A N 1
ATOM 582 C CA . LEU A 1 80 ? -21.286 2.800 30.996 1.00 74.88 80 LEU A CA 1
ATOM 583 C C . LEU A 1 80 ? -20.979 2.593 29.511 1.00 74.88 80 LEU A C 1
ATOM 585 O O . LEU A 1 80 ? -21.654 1.789 28.860 1.00 74.88 80 LEU A O 1
ATOM 589 N N . ASP A 1 81 ? -19.997 3.315 28.975 1.00 69.50 81 ASP A N 1
ATOM 590 C CA . ASP A 1 81 ? -19.634 3.221 27.573 1.00 69.50 81 ASP A CA 1
ATOM 591 C C . ASP A 1 81 ? -18.795 1.960 27.329 1.00 69.50 81 ASP A C 1
ATOM 593 O O . ASP A 1 81 ? -17.983 1.535 28.156 1.00 69.50 81 ASP A O 1
ATOM 597 N N . GLY A 1 82 ? -19.038 1.307 26.196 1.00 63.25 82 GLY A N 1
ATOM 598 C CA . GLY A 1 82 ? -18.419 0.021 25.896 1.00 63.25 82 GLY A CA 1
ATOM 599 C C . GLY A 1 82 ? -16.899 0.130 25.754 1.00 63.25 82 GLY A C 1
ATOM 600 O O . GLY A 1 82 ? -16.360 1.173 25.374 1.00 63.25 82 GLY A O 1
ATOM 601 N N . ALA A 1 83 ? -16.195 -0.983 25.984 1.00 59.28 83 ALA A N 1
ATOM 602 C CA . ALA A 1 83 ? -14.807 -1.132 25.558 1.00 59.28 83 ALA A CA 1
ATOM 603 C C . ALA A 1 83 ? -14.768 -1.171 24.024 1.00 59.28 83 ALA A C 1
ATOM 605 O O . ALA A 1 83 ? -14.853 -2.230 23.403 1.00 59.28 83 ALA A O 1
ATOM 606 N N . THR A 1 84 ? -14.724 0.005 23.406 1.00 65.81 84 THR A N 1
ATOM 607 C CA . THR A 1 84 ? -14.562 0.120 21.962 1.00 65.81 84 THR A CA 1
ATOM 608 C C . THR A 1 84 ? -13.077 0.256 21.666 1.00 65.81 84 THR A C 1
ATOM 610 O O . THR A 1 84 ? -12.396 1.086 22.261 1.00 65.81 84 THR A O 1
ATOM 613 N N . GLU A 1 85 ? -12.581 -0.520 20.708 1.00 78.56 85 GLU A N 1
ATOM 614 C CA . GLU A 1 85 ? -11.257 -0.337 20.097 1.00 78.56 85 GLU A CA 1
ATOM 615 C C . GLU A 1 85 ? -11.256 0.907 19.168 1.00 78.56 85 GLU A C 1
ATOM 617 O O . GLU A 1 85 ? -10.582 0.936 18.144 1.00 78.56 85 GLU A O 1
ATOM 622 N N . THR A 1 86 ? -12.067 1.921 19.488 1.00 85.75 86 THR A N 1
ATOM 623 C CA . THR A 1 86 ? -12.212 3.176 18.747 1.00 85.75 86 THR A CA 1
ATOM 624 C C . THR A 1 86 ? -11.668 4.309 19.596 1.00 85.75 86 THR A C 1
ATOM 626 O O . THR A 1 86 ? -12.113 4.539 20.722 1.00 85.75 86 THR A O 1
ATOM 629 N N . VAL A 1 87 ? -10.702 5.022 19.033 1.00 86.69 87 VAL A N 1
ATOM 630 C CA . VAL A 1 87 ? -10.171 6.263 19.582 1.00 86.69 87 VAL A CA 1
ATOM 631 C C . VAL A 1 87 ? -11.187 7.359 19.288 1.00 86.69 87 VAL A C 1
ATOM 633 O O . VAL A 1 87 ? -11.538 7.571 18.127 1.00 86.69 87 VAL A O 1
ATOM 636 N N . ARG A 1 88 ? -11.704 8.007 20.335 1.00 86.38 88 ARG A N 1
ATOM 637 C CA . ARG A 1 88 ? -12.746 9.038 20.209 1.00 86.38 88 ARG A CA 1
ATOM 638 C C . ARG A 1 88 ? -12.153 10.355 19.709 1.00 86.38 88 ARG A C 1
ATOM 640 O O . ARG A 1 88 ? -10.943 10.558 19.794 1.00 86.38 88 ARG A O 1
ATOM 647 N N . GLU A 1 89 ? -13.020 11.242 19.235 1.00 88.75 89 GLU A N 1
ATOM 648 C CA . GLU A 1 89 ? -12.661 12.574 18.744 1.00 88.75 89 GLU A CA 1
ATOM 649 C C . GLU A 1 89 ? -11.671 13.308 19.658 1.00 88.75 89 GLU A C 1
ATOM 651 O O . GLU A 1 89 ? -11.782 13.289 20.889 1.00 88.75 89 GLU A O 1
ATOM 656 N N . GLY A 1 90 ? -10.678 13.955 19.044 1.00 86.50 90 GLY A N 1
ATOM 657 C CA . GLY A 1 90 ? -9.708 14.797 19.743 1.00 86.50 90 GLY A CA 1
ATOM 658 C C . GLY A 1 90 ? -8.642 14.030 20.531 1.00 86.50 90 GLY A C 1
ATOM 659 O O . GLY A 1 90 ? -7.688 14.640 21.017 1.00 86.50 90 GLY A O 1
ATOM 660 N N . GLN A 1 91 ? -8.745 12.702 20.640 1.00 87.19 91 GLN A N 1
ATOM 661 C CA . GLN A 1 91 ? -7.700 11.878 21.244 1.00 87.19 91 GLN A CA 1
ATOM 662 C C . GLN A 1 91 ? -6.566 11.613 20.247 1.00 87.19 91 GLN A C 1
ATOM 664 O O . GLN A 1 91 ? -6.788 11.463 19.046 1.00 87.19 91 GLN A O 1
ATOM 669 N N . GLY A 1 92 ? -5.335 11.552 20.761 1.00 86.56 92 GLY A N 1
ATOM 670 C CA . GLY A 1 92 ? -4.139 11.331 19.954 1.00 86.56 92 GLY A CA 1
ATOM 671 C C . GLY A 1 92 ? -4.111 9.944 19.309 1.00 86.56 92 GLY A C 1
ATOM 672 O O . GLY A 1 92 ? -4.359 8.934 19.967 1.00 86.56 92 GLY A O 1
ATOM 673 N N . LEU A 1 93 ? -3.760 9.908 18.028 1.00 89.00 93 LEU A N 1
ATOM 674 C CA . LEU A 1 93 ? -3.589 8.703 17.230 1.00 89.00 93 LEU A CA 1
ATOM 675 C C . LEU A 1 93 ? -2.109 8.431 16.985 1.00 89.00 93 LEU A C 1
ATOM 677 O O . LEU A 1 93 ? -1.356 9.291 16.524 1.00 89.00 93 LEU A O 1
ATOM 681 N N . THR A 1 94 ? -1.706 7.190 17.230 1.00 89.19 94 THR A N 1
ATOM 682 C CA . THR A 1 94 ? -0.376 6.701 16.873 1.00 89.19 94 THR A CA 1
ATOM 683 C C . THR A 1 94 ? -0.442 6.056 15.494 1.00 89.19 94 THR A C 1
ATOM 685 O O . THR A 1 94 ? -0.872 4.913 15.342 1.00 89.19 94 THR A O 1
ATOM 688 N N . ILE A 1 95 ? -0.046 6.817 14.471 1.00 91.00 95 ILE A N 1
ATOM 689 C CA . ILE A 1 95 ? -0.136 6.397 13.070 1.00 91.00 95 ILE A CA 1
ATOM 690 C C . ILE A 1 95 ? 1.229 5.910 12.591 1.00 91.00 95 ILE A C 1
ATOM 692 O O . ILE A 1 95 ? 2.191 6.675 12.486 1.00 91.00 95 ILE A O 1
ATOM 696 N N . ALA A 1 96 ? 1.310 4.624 12.280 1.00 90.69 96 ALA A N 1
ATOM 697 C CA . ALA A 1 96 ? 2.483 3.966 11.744 1.00 90.69 96 ALA A CA 1
ATOM 698 C C . ALA A 1 96 ? 2.533 4.068 10.216 1.00 90.69 96 ALA A C 1
ATOM 700 O O . ALA A 1 96 ? 1.661 3.579 9.498 1.00 90.69 96 ALA A O 1
ATOM 701 N N . VAL A 1 97 ? 3.610 4.659 9.710 1.00 90.94 97 VAL A N 1
ATOM 702 C CA . VAL A 1 97 ? 3.946 4.686 8.282 1.00 90.94 97 VAL A CA 1
ATOM 703 C C . VAL A 1 97 ? 4.658 3.392 7.884 1.00 90.94 97 VAL A C 1
ATOM 705 O O . VAL A 1 97 ? 4.504 2.920 6.757 1.00 90.94 97 VAL A O 1
ATOM 708 N N . ARG A 1 98 ? 5.429 2.794 8.804 1.00 87.94 98 ARG A N 1
ATOM 709 C CA . ARG A 1 98 ? 6.076 1.489 8.608 1.00 87.94 98 ARG A CA 1
ATOM 710 C C . ARG A 1 98 ? 6.040 0.633 9.862 1.00 87.94 98 ARG A C 1
ATOM 712 O O . ARG A 1 98 ? 6.073 1.170 10.970 1.00 87.94 98 ARG A O 1
ATOM 719 N N . GLY A 1 99 ? 6.021 -0.682 9.686 1.00 89.69 99 GLY A N 1
ATOM 720 C CA . GLY A 1 99 ? 6.178 -1.640 10.777 1.00 89.69 99 GLY A CA 1
ATOM 721 C C . GLY A 1 99 ? 5.519 -2.987 10.513 1.00 89.69 99 GLY A C 1
ATOM 722 O O . GLY A 1 99 ? 4.972 -3.209 9.434 1.00 89.69 99 GLY A O 1
ATOM 723 N N . ASP A 1 100 ? 5.563 -3.852 11.525 1.00 90.12 100 ASP A N 1
ATOM 724 C CA . ASP A 1 100 ? 4.910 -5.162 11.518 1.00 90.12 100 ASP A CA 1
ATOM 725 C C . ASP A 1 100 ? 3.725 -5.168 12.480 1.00 90.12 100 ASP A C 1
ATOM 727 O O . ASP A 1 100 ? 3.893 -4.955 13.687 1.00 90.12 100 ASP A O 1
ATOM 731 N N . TYR A 1 101 ? 2.531 -5.450 11.962 1.00 90.94 101 TYR A N 1
ATOM 732 C CA . TYR A 1 101 ? 1.298 -5.367 12.741 1.00 90.94 101 TYR A CA 1
ATOM 733 C C . TYR A 1 101 ? 0.394 -6.571 12.532 1.00 90.94 101 TYR A C 1
ATOM 735 O O . TYR A 1 101 ? 0.250 -7.079 11.419 1.00 90.94 101 TYR A O 1
ATOM 743 N N . TYR A 1 102 ? -0.255 -6.975 13.620 1.00 90.94 102 TYR A N 1
ATOM 744 C CA . TYR A 1 102 ? -1.379 -7.892 13.591 1.00 90.94 102 TYR A CA 1
ATOM 745 C C . TYR A 1 102 ? -2.641 -7.151 13.153 1.00 90.94 102 TYR A C 1
ATOM 747 O O . TYR A 1 102 ? -3.058 -6.164 13.768 1.00 90.94 102 TYR A O 1
ATOM 755 N N . VAL A 1 103 ? -3.270 -7.650 12.095 1.00 91.00 103 VAL A N 1
ATOM 756 C CA . VAL A 1 103 ? -4.503 -7.101 11.534 1.00 91.00 103 VAL A CA 1
ATOM 757 C C . VAL A 1 103 ? -5.544 -8.186 11.366 1.00 91.00 103 VAL A C 1
ATOM 759 O O . VAL A 1 103 ? -5.228 -9.343 11.097 1.00 91.00 103 VAL A O 1
ATOM 762 N N . GLN A 1 104 ? -6.801 -7.783 11.501 1.00 90.00 104 GLN A N 1
ATOM 763 C CA . GLN A 1 104 ? -7.928 -8.632 11.170 1.00 90.00 104 GLN A CA 1
ATOM 764 C C . GLN A 1 104 ? -8.361 -8.332 9.738 1.00 90.00 104 GLN A C 1
ATOM 766 O O . GLN A 1 104 ? -8.646 -7.182 9.394 1.00 90.00 104 GLN A O 1
ATOM 771 N N . THR A 1 105 ? -8.403 -9.364 8.906 1.00 87.62 105 THR A N 1
ATOM 772 C CA . THR A 1 105 ? -8.848 -9.245 7.513 1.00 87.62 105 THR A CA 1
ATOM 773 C C . THR A 1 105 ? -10.314 -9.626 7.398 1.00 87.62 105 THR A C 1
ATOM 775 O O . THR A 1 105 ? -10.799 -10.482 8.129 1.00 87.62 105 THR A O 1
ATOM 778 N N . SER A 1 106 ? -11.050 -8.979 6.499 1.00 85.69 106 SER A N 1
ATOM 779 C CA . SER A 1 106 ? -12.453 -9.338 6.222 1.00 85.69 106 SER A CA 1
ATOM 780 C C . SER A 1 106 ? -12.595 -10.467 5.193 1.00 85.69 106 SER A C 1
ATOM 782 O O . SER A 1 106 ? -13.677 -11.022 5.022 1.00 85.69 106 SER A O 1
ATOM 784 N N . GLU A 1 107 ? -11.496 -10.829 4.536 1.00 88.94 107 GLU A N 1
ATOM 785 C CA . GLU A 1 107 ? -11.409 -11.762 3.415 1.00 88.94 107 GLU A CA 1
ATOM 786 C C . GLU A 1 107 ? -10.216 -12.700 3.627 1.00 88.94 107 GLU A C 1
ATOM 788 O O . GLU A 1 107 ? -9.347 -12.419 4.448 1.00 88.94 107 GLU A O 1
ATOM 793 N N . ALA A 1 108 ? -10.146 -13.800 2.874 1.00 87.81 108 ALA A N 1
ATOM 794 C CA . ALA A 1 108 ? -8.992 -14.692 2.941 1.00 87.81 108 ALA A CA 1
ATOM 795 C C . ALA A 1 108 ? -7.723 -13.991 2.422 1.00 87.81 108 ALA A C 1
ATOM 797 O O . ALA A 1 108 ? -7.687 -13.517 1.285 1.00 87.81 108 ALA A O 1
ATOM 798 N N . ALA A 1 109 ? -6.675 -13.958 3.243 1.00 88.44 109 ALA A N 1
ATOM 799 C CA . ALA A 1 109 ? -5.394 -13.343 2.925 1.00 88.44 109 ALA A CA 1
ATOM 800 C C . ALA A 1 109 ? -4.361 -14.391 2.489 1.00 88.44 109 ALA A C 1
ATOM 802 O O . ALA A 1 109 ? -4.209 -15.444 3.112 1.00 88.44 109 ALA A O 1
ATOM 803 N N . THR A 1 110 ? -3.601 -14.075 1.441 1.00 86.88 110 THR A N 1
ATOM 804 C CA . THR A 1 110 ? -2.499 -14.904 0.930 1.00 86.88 110 THR A CA 1
ATOM 805 C C . THR A 1 110 ? -1.150 -14.250 1.212 1.00 86.88 110 THR A C 1
ATOM 807 O O . THR A 1 110 ? -1.004 -13.040 1.038 1.00 86.88 110 THR A O 1
ATOM 810 N N . VAL A 1 111 ? -0.136 -15.040 1.576 1.00 87.75 111 VAL A N 1
ATOM 811 C CA . VAL A 1 111 ? 1.231 -14.534 1.808 1.00 87.75 111 VAL A CA 1
ATOM 812 C C . VAL A 1 111 ? 1.769 -13.837 0.555 1.00 87.75 111 VAL A C 1
ATOM 814 O O . VAL A 1 111 ? 1.652 -14.354 -0.552 1.00 87.75 111 VAL A O 1
ATOM 817 N N . GLY A 1 112 ? 2.362 -12.657 0.733 1.00 84.25 112 GLY A N 1
ATOM 818 C CA . GLY A 1 112 ? 2.880 -11.816 -0.348 1.00 84.25 112 GLY A CA 1
ATOM 819 C C . GLY A 1 112 ? 1.816 -10.991 -1.076 1.00 84.25 112 GLY A C 1
ATOM 820 O O . GLY A 1 112 ? 2.173 -10.185 -1.932 1.00 84.25 112 GLY A O 1
ATOM 821 N N . GLY A 1 113 ? 0.533 -11.152 -0.733 1.00 85.12 113 GLY A N 1
ATOM 822 C CA . GLY A 1 113 ? -0.550 -10.352 -1.297 1.00 85.12 113 GLY A CA 1
ATOM 823 C C . GLY A 1 113 ? -0.429 -8.876 -0.917 1.00 85.12 113 GLY A C 1
ATOM 824 O O . GLY A 1 113 ? -0.043 -8.544 0.207 1.00 85.12 113 GLY A O 1
ATOM 825 N N . GLN A 1 114 ? -0.771 -7.996 -1.858 1.00 88.50 114 GLN A N 1
ATOM 826 C CA . GLN A 1 114 ? -0.883 -6.557 -1.628 1.00 88.50 114 GLN A CA 1
ATOM 827 C C . GLN A 1 114 ? -2.048 -6.271 -0.673 1.00 88.50 114 GLN A C 1
ATOM 829 O O . GLN A 1 114 ? -3.138 -6.816 -0.830 1.00 88.50 114 GLN A O 1
ATOM 834 N N . VAL A 1 115 ? -1.823 -5.387 0.296 1.00 91.50 115 VAL A N 1
ATOM 835 C CA . VAL A 1 115 ? -2.860 -4.947 1.235 1.00 91.50 115 VAL A CA 1
ATOM 836 C C . VAL A 1 115 ? -3.713 -3.845 0.606 1.00 91.50 115 VAL A C 1
ATOM 838 O O . VAL A 1 115 ? -3.181 -2.868 0.064 1.00 91.50 115 VAL A O 1
ATOM 841 N N . TYR A 1 116 ? -5.033 -3.978 0.717 1.00 92.81 116 TYR A N 1
ATOM 842 C CA . TYR A 1 116 ? -6.002 -2.951 0.340 1.00 92.81 116 TYR A CA 1
ATOM 843 C C . TYR A 1 116 ? -6.760 -2.461 1.575 1.00 92.81 116 TYR A C 1
ATOM 845 O O . TYR A 1 116 ? -6.822 -3.143 2.598 1.00 92.81 116 TYR A O 1
ATOM 853 N N . VAL A 1 117 ? -7.325 -1.262 1.485 1.00 93.81 117 VAL A N 1
ATOM 854 C CA . VAL A 1 117 ? -8.040 -0.604 2.578 1.00 93.81 117 VAL A CA 1
ATOM 855 C C . VAL A 1 117 ? -9.394 -0.121 2.092 1.00 93.81 117 VAL A C 1
ATOM 857 O O . VAL A 1 117 ? -9.471 0.608 1.105 1.00 93.81 117 VAL A O 1
ATOM 860 N N . ASP A 1 118 ? -10.458 -0.491 2.795 1.00 93.38 118 ASP A N 1
ATOM 861 C CA . ASP A 1 118 ? -11.804 0.004 2.526 1.00 93.38 118 ASP A CA 1
ATOM 862 C C . ASP A 1 118 ? -11.902 1.506 2.839 1.00 93.38 118 ASP A C 1
ATOM 864 O O . ASP A 1 118 ? -11.773 1.933 3.989 1.00 93.38 118 ASP A O 1
ATOM 868 N N . LYS A 1 119 ? -12.184 2.316 1.815 1.00 91.69 119 LYS A N 1
ATOM 869 C CA . LYS A 1 119 ? -12.331 3.775 1.930 1.00 91.69 119 LYS A CA 1
ATOM 870 C C . LYS A 1 119 ? -13.460 4.235 2.861 1.00 91.69 119 LYS A C 1
ATOM 872 O O . LYS A 1 119 ? -13.514 5.410 3.206 1.00 91.69 119 LYS A O 1
ATOM 877 N N . THR A 1 120 ? -14.389 3.353 3.231 1.00 91.94 120 THR A N 1
ATOM 878 C CA . THR A 1 120 ? -15.563 3.707 4.049 1.00 91.94 120 THR A CA 1
ATOM 879 C C . THR A 1 120 ? -15.349 3.530 5.546 1.00 91.94 120 THR A C 1
ATOM 881 O O . THR A 1 120 ? -16.157 4.020 6.329 1.00 91.94 120 THR A O 1
ATOM 884 N N . ASN A 1 121 ? -14.318 2.789 5.957 1.00 87.75 121 ASN A N 1
ATOM 885 C CA . ASN A 1 121 ? -14.142 2.405 7.360 1.00 87.75 121 ASN A CA 1
ATOM 886 C C . ASN A 1 121 ? -12.691 2.060 7.755 1.00 87.75 121 ASN A C 1
ATOM 888 O O . ASN A 1 121 ? -12.460 1.656 8.895 1.00 87.75 121 ASN A O 1
ATOM 892 N N . GLY A 1 122 ? -11.729 2.147 6.831 1.00 89.12 122 GLY A N 1
ATOM 893 C CA . GLY A 1 122 ? -10.312 1.895 7.096 1.00 89.12 122 GLY A CA 1
ATOM 894 C C . GLY A 1 122 ? -9.939 0.418 7.261 1.00 89.12 122 GLY A C 1
ATOM 895 O O . GLY A 1 122 ? -8.777 0.104 7.541 1.00 89.12 122 GLY A O 1
ATOM 896 N N . LYS A 1 123 ? -10.889 -0.517 7.119 1.00 90.81 123 LYS A N 1
ATOM 897 C CA . LYS A 1 123 ? -10.629 -1.951 7.301 1.00 90.81 123 LYS A CA 1
ATOM 898 C C . LYS A 1 123 ? -9.706 -2.498 6.227 1.00 90.81 123 LYS A C 1
ATOM 900 O O . LYS A 1 123 ? -9.705 -2.053 5.083 1.00 90.81 123 LYS A O 1
ATOM 905 N N . ILE A 1 124 ? -8.972 -3.534 6.612 1.00 92.25 124 ILE A N 1
ATOM 906 C CA . ILE A 1 124 ? -8.057 -4.244 5.736 1.00 92.25 124 ILE A CA 1
ATOM 907 C C . ILE A 1 124 ? -8.844 -5.215 4.845 1.00 92.25 124 ILE A C 1
ATOM 909 O O . ILE A 1 124 ? -9.664 -6.010 5.323 1.00 92.25 124 ILE A O 1
ATOM 913 N N . LEU A 1 125 ? -8.548 -5.157 3.551 1.00 91.94 125 LEU A N 1
ATOM 914 C CA . LEU A 1 125 ? -9.070 -6.018 2.495 1.00 91.94 125 LEU A CA 1
ATOM 915 C C . LEU A 1 125 ? -7.914 -6.793 1.842 1.00 91.94 125 LEU A C 1
ATOM 917 O O . LEU A 1 125 ? -6.787 -6.287 1.755 1.00 91.94 125 LEU A O 1
ATOM 921 N N . ALA A 1 126 ? -8.194 -8.010 1.372 1.00 89.19 126 ALA A N 1
ATOM 922 C CA . ALA A 1 126 ? -7.217 -8.825 0.646 1.00 89.19 126 ALA A CA 1
ATOM 923 C C . ALA A 1 126 ? -7.251 -8.549 -0.869 1.00 89.19 126 ALA A C 1
ATOM 925 O O . ALA A 1 126 ? -6.280 -8.832 -1.572 1.00 89.19 126 ALA A O 1
ATOM 926 N N . ALA A 1 127 ? -8.336 -7.949 -1.365 1.00 87.62 127 ALA A N 1
ATOM 927 C CA . ALA A 1 127 ? -8.470 -7.470 -2.736 1.00 87.62 127 ALA A CA 1
ATOM 928 C C . ALA A 1 127 ? -9.037 -6.040 -2.789 1.00 87.62 127 ALA A C 1
ATOM 930 O O . ALA A 1 127 ? -9.630 -5.543 -1.835 1.00 87.62 127 ALA A O 1
ATOM 931 N N . ALA A 1 128 ? -8.882 -5.366 -3.934 1.00 85.69 128 ALA A N 1
ATOM 932 C CA . ALA A 1 128 ? -9.413 -4.014 -4.115 1.00 85.69 128 ALA A CA 1
ATOM 933 C C . ALA A 1 128 ? -10.952 -3.966 -4.036 1.00 85.69 128 ALA A C 1
ATOM 935 O O . ALA A 1 128 ? -11.519 -3.047 -3.458 1.00 85.69 128 ALA A O 1
ATOM 936 N N . GLY A 1 129 ? -11.659 -4.939 -4.618 1.00 86.50 129 GLY A N 1
ATOM 937 C CA . GLY A 1 129 ? -13.123 -4.879 -4.711 1.00 86.50 129 GLY A CA 1
ATOM 938 C C . GLY A 1 129 ? -13.622 -3.534 -5.277 1.00 86.50 129 GLY A C 1
ATOM 939 O O . GLY A 1 129 ? -12.989 -2.946 -6.152 1.00 86.50 129 GLY A O 1
ATOM 940 N N . SER A 1 130 ? -14.754 -3.030 -4.771 1.00 86.75 130 SER A N 1
ATOM 941 C CA . SER A 1 130 ? -15.324 -1.729 -5.182 1.00 86.75 130 SER A CA 1
ATOM 942 C C . SER A 1 130 ? -14.869 -0.535 -4.329 1.00 86.75 130 SER A C 1
ATOM 944 O O . SER A 1 130 ? -14.952 0.609 -4.776 1.00 86.75 130 SER A O 1
ATOM 946 N N . ASN A 1 131 ? -14.412 -0.786 -3.099 1.00 88.50 131 ASN A N 1
ATOM 947 C CA . ASN A 1 131 ? -14.096 0.253 -2.109 1.00 88.50 131 ASN A CA 1
ATOM 948 C C . ASN A 1 131 ? -12.624 0.269 -1.677 1.00 88.50 131 ASN A C 1
ATOM 950 O O . ASN A 1 131 ? -12.228 1.160 -0.927 1.00 88.50 131 ASN A O 1
ATOM 954 N N . GLY A 1 132 ? -11.825 -0.698 -2.121 1.00 90.75 132 GLY A N 1
ATOM 955 C CA . GLY A 1 132 ? -10.453 -0.895 -1.683 1.00 90.75 132 GLY A CA 1
ATOM 956 C C . GLY A 1 132 ? -9.464 0.010 -2.400 1.00 90.75 132 GLY A C 1
ATOM 957 O O . GLY A 1 132 ? -9.335 0.002 -3.624 1.00 90.75 132 GLY A O 1
ATOM 958 N N . ILE A 1 133 ? -8.716 0.755 -1.601 1.00 91.62 133 ILE A N 1
ATOM 959 C CA . ILE A 1 133 ? -7.578 1.569 -2.010 1.00 91.62 133 ILE A CA 1
ATOM 960 C C . ILE A 1 133 ? -6.309 0.805 -1.638 1.00 91.62 133 ILE A C 1
ATOM 962 O O . ILE A 1 133 ? -6.189 0.302 -0.524 1.00 91.62 133 ILE A O 1
ATOM 966 N N . ALA A 1 134 ? -5.353 0.691 -2.559 1.00 91.12 134 ALA A N 1
ATOM 967 C CA . ALA A 1 134 ? -4.088 0.021 -2.266 1.00 91.12 134 ALA A CA 1
ATOM 968 C C . ALA A 1 134 ? -3.309 0.786 -1.182 1.00 91.12 134 ALA A C 1
ATOM 970 O O . ALA A 1 134 ? -3.157 2.004 -1.283 1.00 91.12 134 ALA A O 1
ATOM 971 N N . ALA A 1 135 ? -2.785 0.073 -0.180 1.00 89.56 135 ALA A N 1
ATOM 972 C CA . ALA A 1 135 ? -1.844 0.607 0.805 1.00 89.56 135 ALA A CA 1
ATOM 973 C C . ALA A 1 135 ? -0.404 0.351 0.323 1.00 89.56 135 ALA A C 1
ATOM 975 O O . ALA A 1 135 ? 0.107 -0.762 0.484 1.00 89.56 135 ALA A O 1
ATOM 976 N N . PRO A 1 136 ? 0.281 1.332 -0.292 1.00 85.06 136 PRO A N 1
ATOM 977 C CA . PRO A 1 136 ? 1.518 1.067 -1.018 1.00 85.06 136 PRO A CA 1
ATOM 978 C C . PRO A 1 136 ? 2.604 0.466 -0.118 1.00 85.06 136 PRO A C 1
ATOM 980 O O . PRO A 1 136 ? 2.896 0.986 0.958 1.00 85.06 136 PRO A O 1
ATOM 983 N N . GLY A 1 137 ? 3.205 -0.637 -0.569 1.00 84.12 137 GLY A N 1
ATOM 984 C CA . GLY A 1 137 ? 4.300 -1.323 0.124 1.00 84.12 137 GLY A CA 1
ATOM 985 C C . GLY A 1 137 ? 3.882 -2.263 1.256 1.00 84.12 137 GLY A C 1
ATOM 986 O O . GLY A 1 137 ? 4.703 -3.067 1.686 1.00 84.12 137 GLY A O 1
ATOM 987 N N . TRP A 1 138 ? 2.629 -2.220 1.711 1.00 89.38 138 TRP A N 1
ATOM 988 C CA . TRP A 1 138 ? 2.120 -3.155 2.712 1.00 89.38 138 TRP A CA 1
ATOM 989 C C . TRP A 1 138 ? 1.749 -4.491 2.073 1.00 89.38 138 TRP A C 1
ATOM 991 O O . TRP A 1 138 ? 0.950 -4.542 1.136 1.00 89.38 138 TRP A O 1
ATOM 1001 N N . VAL A 1 139 ? 2.316 -5.574 2.605 1.00 90.81 139 VAL A N 1
ATOM 1002 C CA . VAL A 1 139 ? 2.051 -6.943 2.150 1.00 90.81 139 VAL A CA 1
ATOM 1003 C C . VAL A 1 139 ? 1.690 -7.860 3.312 1.00 90.81 139 VAL A C 1
ATOM 1005 O O . VAL A 1 139 ? 2.188 -7.690 4.430 1.00 90.81 139 VAL A O 1
ATOM 1008 N N . PHE A 1 140 ? 0.868 -8.871 3.040 1.00 89.94 140 PHE A N 1
ATOM 1009 C CA . PHE A 1 140 ? 0.579 -9.937 3.997 1.00 89.94 140 PHE A CA 1
ATOM 1010 C C . PHE A 1 140 ? 1.797 -10.852 4.174 1.00 89.94 140 PHE A C 1
ATOM 1012 O O . PHE A 1 140 ? 2.383 -11.332 3.202 1.00 89.94 140 PHE A O 1
ATOM 1019 N N . LYS A 1 141 ? 2.185 -11.114 5.422 1.00 88.44 141 LYS A N 1
ATOM 1020 C CA . LYS A 1 141 ? 3.276 -12.035 5.787 1.00 88.44 141 LYS A CA 1
ATOM 1021 C C . LYS A 1 141 ? 2.774 -13.401 6.246 1.00 88.44 141 LYS A C 1
ATOM 1023 O O . LYS A 1 141 ? 3.514 -14.374 6.146 1.00 88.44 141 LYS A O 1
ATOM 1028 N N . THR A 1 142 ? 1.512 -13.482 6.655 1.00 87.12 142 THR A N 1
ATOM 1029 C CA . THR A 1 142 ? 0.852 -14.721 7.081 1.00 87.12 142 THR A CA 1
ATOM 1030 C C . THR A 1 142 ? -0.441 -14.897 6.292 1.00 87.12 142 THR A C 1
ATOM 1032 O O . THR A 1 142 ? -1.129 -13.913 6.023 1.00 87.12 142 THR A O 1
ATOM 1035 N N . ALA A 1 143 ? -0.764 -16.133 5.906 1.00 89.25 143 ALA A N 1
ATOM 1036 C CA . ALA A 1 143 ? -2.064 -16.458 5.326 1.00 89.25 143 ALA A CA 1
ATOM 1037 C C . ALA A 1 143 ? -3.120 -16.637 6.426 1.00 89.25 143 ALA A C 1
ATOM 1039 O O . ALA A 1 143 ? -2.791 -17.061 7.533 1.00 89.25 143 ALA A O 1
ATOM 1040 N N . GLY A 1 144 ? -4.379 -16.356 6.109 1.00 87.50 144 GLY A N 1
ATOM 1041 C CA . GLY A 1 144 ? -5.498 -16.529 7.034 1.00 87.50 144 GLY A CA 1
ATOM 1042 C C . GLY A 1 144 ? -6.836 -16.515 6.307 1.00 87.50 144 GLY A C 1
ATOM 1043 O O . GLY A 1 144 ? -6.932 -16.018 5.183 1.00 87.50 144 GLY A O 1
ATOM 1044 N N . SER A 1 145 ? -7.860 -17.083 6.933 1.00 89.25 145 SER A N 1
ATOM 1045 C CA . SER A 1 145 ? -9.243 -16.994 6.461 1.00 89.25 145 SER A CA 1
ATOM 1046 C C . SER A 1 145 ? -9.856 -15.641 6.836 1.00 89.25 145 SER A C 1
ATOM 1048 O O . SER A 1 145 ? -9.273 -14.850 7.575 1.00 89.25 145 SER A O 1
ATOM 1050 N N . ALA A 1 146 ? -11.067 -15.370 6.348 1.00 87.50 146 ALA A N 1
ATOM 1051 C CA . ALA A 1 146 ? -11.810 -14.187 6.763 1.00 87.50 146 ALA A CA 1
ATOM 1052 C C . ALA A 1 146 ? -11.980 -14.145 8.293 1.00 87.50 146 ALA A C 1
ATOM 1054 O O . ALA A 1 146 ? -12.398 -15.126 8.907 1.00 87.50 146 ALA A O 1
ATOM 1055 N N . ASN A 1 147 ? -11.727 -12.976 8.877 1.00 85.88 147 ASN A N 1
ATOM 1056 C CA . ASN A 1 147 ? -11.706 -12.673 10.310 1.00 85.88 147 ASN A CA 1
ATOM 1057 C C . ASN A 1 147 ? -10.528 -13.256 11.105 1.00 85.88 147 ASN A C 1
ATOM 1059 O O . ASN A 1 147 ? -10.449 -12.970 12.304 1.00 85.88 147 ASN A O 1
ATOM 1063 N N . ASP A 1 148 ? -9.602 -13.978 10.468 1.00 87.19 148 ASP A N 1
ATOM 1064 C CA . ASP A 1 148 ? -8.374 -14.414 11.129 1.00 87.19 148 ASP A CA 1
ATOM 1065 C C . ASP A 1 148 ? -7.413 -13.237 11.344 1.00 87.19 148 ASP A C 1
ATOM 1067 O O . ASP A 1 148 ? -7.382 -12.249 10.595 1.00 87.19 148 ASP A O 1
ATOM 1071 N N . MET A 1 149 ? -6.597 -13.376 12.388 1.00 88.12 149 MET A N 1
ATOM 1072 C CA . MET A 1 149 ? -5.485 -12.478 12.671 1.00 88.12 149 MET A CA 1
ATOM 1073 C C . MET A 1 149 ? -4.299 -12.840 11.780 1.00 88.12 149 MET A C 1
ATOM 1075 O O . MET A 1 149 ? -3.750 -13.937 11.875 1.00 88.12 149 MET A O 1
ATOM 1079 N N . VAL A 1 150 ? -3.872 -11.897 10.946 1.00 91.44 150 VAL A N 1
ATOM 1080 C CA . VAL A 1 150 ? -2.716 -12.044 10.053 1.00 91.44 150 VAL A CA 1
ATOM 1081 C C . VAL A 1 150 ? -1.711 -10.928 10.294 1.00 91.44 150 VAL A C 1
ATOM 1083 O O . VAL A 1 150 ? -2.036 -9.893 10.872 1.00 91.44 150 VAL A O 1
ATOM 1086 N N . ILE A 1 151 ? -0.474 -11.133 9.850 1.00 91.06 151 ILE A N 1
ATOM 1087 C CA . ILE A 1 151 ? 0.586 -10.129 9.963 1.00 91.06 151 ILE A CA 1
ATOM 1088 C C . ILE A 1 151 ? 0.709 -9.387 8.635 1.00 91.06 151 ILE A C 1
ATOM 1090 O O . ILE A 1 151 ? 0.795 -10.020 7.578 1.00 91.06 151 ILE A O 1
ATOM 1094 N N . ILE A 1 152 ? 0.768 -8.058 8.694 1.00 91.19 152 ILE A N 1
ATOM 1095 C CA . ILE A 1 152 ? 1.170 -7.204 7.572 1.00 91.19 152 ILE A CA 1
ATOM 1096 C C . ILE A 1 152 ? 2.493 -6.515 7.879 1.00 91.19 152 ILE A C 1
ATOM 1098 O O . ILE A 1 152 ? 2.801 -6.220 9.033 1.00 91.19 152 ILE A O 1
ATOM 1102 N N . SER A 1 153 ? 3.267 -6.257 6.831 1.00 90.19 153 SER A N 1
ATOM 1103 C CA . SER A 1 153 ? 4.562 -5.590 6.931 1.00 90.19 153 SER A CA 1
ATOM 1104 C C . SER A 1 153 ? 4.885 -4.840 5.647 1.00 90.19 153 SER A C 1
ATOM 1106 O O . SER A 1 153 ? 4.523 -5.293 4.559 1.00 90.19 153 SER A O 1
ATOM 1108 N N . ASN A 1 154 ? 5.601 -3.722 5.762 1.00 88.06 154 ASN A N 1
ATOM 1109 C CA . ASN A 1 154 ? 6.115 -2.950 4.627 1.00 88.06 154 ASN A CA 1
ATOM 1110 C C . ASN A 1 154 ? 7.631 -2.680 4.696 1.00 88.06 154 ASN A C 1
ATOM 1112 O O . ASN A 1 154 ? 8.141 -1.754 4.061 1.00 88.06 154 ASN A O 1
ATOM 1116 N N . TRP A 1 155 ? 8.370 -3.503 5.449 1.00 79.62 155 TRP A N 1
ATOM 1117 C CA . TRP A 1 155 ? 9.840 -3.477 5.450 1.00 79.62 155 TRP A CA 1
ATOM 1118 C C . TRP A 1 155 ? 10.449 -4.018 4.160 1.00 79.62 155 TRP A C 1
ATOM 1120 O O . TRP A 1 155 ? 11.584 -3.694 3.814 1.00 79.62 155 TRP A O 1
ATOM 1130 N N . SER A 1 156 ? 9.700 -4.850 3.442 1.00 63.78 156 SER A N 1
ATOM 1131 C CA . SER A 1 156 ? 10.109 -5.339 2.133 1.00 63.78 156 SER A CA 1
ATOM 1132 C C . SER A 1 156 ? 9.877 -4.267 1.072 1.00 63.78 156 SER A C 1
ATOM 1134 O O . SER A 1 156 ? 8.881 -3.547 1.100 1.00 63.78 156 SER A O 1
ATOM 1136 N N . VAL A 1 157 ? 10.794 -4.186 0.109 1.00 51.12 157 VAL A N 1
ATOM 1137 C CA . VAL A 1 157 ? 10.585 -3.435 -1.135 1.00 51.12 157 VAL A CA 1
ATOM 1138 C C . VAL A 1 157 ? 9.264 -3.936 -1.752 1.00 51.12 157 VAL A C 1
ATOM 1140 O O . VAL A 1 157 ? 9.062 -5.156 -1.746 1.00 51.12 157 VAL A O 1
ATOM 1143 N N . PRO A 1 158 ? 8.335 -3.059 -2.189 1.00 50.41 158 PRO A N 1
ATOM 1144 C CA . PRO A 1 158 ? 6.992 -3.468 -2.594 1.00 50.41 158 PRO A CA 1
ATOM 1145 C C . PRO A 1 158 ? 7.031 -4.663 -3.548 1.00 50.41 158 PRO A C 1
ATOM 1147 O O . PRO A 1 158 ? 7.777 -4.647 -4.528 1.00 50.41 158 PRO A O 1
ATOM 1150 N N . ALA A 1 159 ? 6.224 -5.694 -3.293 1.00 45.31 159 ALA A N 1
ATOM 1151 C CA . ALA A 1 159 ? 6.004 -6.742 -4.282 1.00 45.31 159 ALA A CA 1
ATOM 1152 C C . ALA A 1 159 ? 5.349 -6.082 -5.508 1.00 45.31 159 ALA A C 1
ATOM 1154 O O . ALA A 1 159 ? 4.182 -5.706 -5.466 1.00 45.31 159 ALA A O 1
ATOM 1155 N N . GLY A 1 160 ? 6.141 -5.837 -6.556 1.00 47.97 160 GLY A N 1
ATOM 1156 C CA . GLY A 1 160 ? 5.734 -5.053 -7.726 1.00 47.97 160 GLY A CA 1
ATOM 1157 C C . GLY A 1 160 ? 6.483 -3.733 -7.933 1.00 47.97 160 GLY A C 1
ATOM 1158 O O . GLY A 1 160 ? 6.262 -3.082 -8.952 1.00 47.97 160 GLY A O 1
ATOM 1159 N N . SER A 1 161 ? 7.422 -3.341 -7.062 1.00 46.12 161 SER A N 1
ATOM 1160 C CA . SER A 1 161 ? 8.424 -2.367 -7.486 1.00 46.12 161 SER A CA 1
ATOM 1161 C C . SER A 1 161 ? 9.382 -3.067 -8.449 1.00 46.12 161 SER A C 1
ATOM 1163 O O . SER A 1 161 ? 10.368 -3.681 -8.038 1.00 46.12 161 SER A O 1
ATOM 1165 N N . THR A 1 162 ? 9.145 -2.898 -9.746 1.00 43.00 162 THR A N 1
ATOM 1166 C CA . THR A 1 162 ? 10.214 -2.680 -10.730 1.00 43.00 162 THR A CA 1
ATOM 1167 C C . THR A 1 162 ? 11.001 -1.432 -10.318 1.00 43.00 162 THR A C 1
ATOM 1169 O O . THR A 1 162 ? 10.988 -0.403 -10.990 1.00 43.00 162 THR A O 1
ATOM 1172 N N . GLY A 1 163 ? 11.618 -1.481 -9.137 1.00 41.41 163 GLY A N 1
ATOM 1173 C CA . GLY A 1 163 ? 12.559 -0.483 -8.686 1.00 41.41 163 GLY A CA 1
ATOM 1174 C C . GLY A 1 163 ? 13.728 -0.571 -9.642 1.00 41.41 163 GLY A C 1
ATOM 1175 O O . GLY A 1 163 ? 14.481 -1.540 -9.601 1.00 41.41 163 GLY A O 1
ATOM 1176 N N . GLY A 1 164 ? 13.825 0.413 -10.534 1.00 47.12 164 GLY A N 1
ATOM 1177 C CA . GLY A 1 164 ? 14.983 0.674 -11.377 1.00 47.12 164 GLY A CA 1
ATOM 1178 C C . GLY A 1 164 ? 16.198 0.989 -10.511 1.00 47.12 164 GLY A C 1
ATOM 1179 O O . GLY A 1 164 ? 16.605 2.135 -10.371 1.00 47.12 164 GLY A O 1
ATOM 1180 N N . GLY A 1 165 ? 16.739 -0.057 -9.904 1.00 50.00 165 GLY A N 1
ATOM 1181 C CA . GLY A 1 165 ? 17.994 -0.113 -9.179 1.00 50.00 165 GLY A CA 1
ATOM 1182 C C . GLY A 1 165 ? 18.801 -1.293 -9.704 1.00 50.00 165 GLY A C 1
ATOM 1183 O O . GLY A 1 165 ? 19.253 -2.131 -8.932 1.00 50.00 165 GLY A O 1
ATOM 1184 N N . SER A 1 166 ? 18.937 -1.404 -11.027 1.00 52.19 166 SER A N 1
ATOM 1185 C CA . SER A 1 166 ? 19.756 -2.426 -11.684 1.00 52.19 166 SER A CA 1
ATOM 1186 C C . SER A 1 166 ? 21.241 -2.071 -11.573 1.00 52.19 166 SER A C 1
ATOM 1188 O O . SER A 1 166 ? 21.889 -1.737 -12.557 1.00 52.19 166 SER A O 1
ATOM 1190 N N . GLY A 1 167 ? 21.778 -2.092 -10.354 1.00 52.69 167 GLY A N 1
ATOM 1191 C CA . GLY A 1 167 ? 23.226 -2.152 -10.129 1.00 52.69 167 GLY A CA 1
ATOM 1192 C C . GLY A 1 167 ? 23.756 -3.592 -10.081 1.00 52.69 167 GLY A C 1
ATOM 1193 O O . GLY A 1 167 ? 24.964 -3.800 -10.049 1.00 52.69 167 GLY A O 1
ATOM 1194 N N . GLY A 1 168 ? 22.859 -4.584 -10.052 1.00 65.00 168 GLY A N 1
ATOM 1195 C CA . GLY A 1 168 ? 23.202 -6.004 -10.074 1.00 65.00 168 GLY A CA 1
ATOM 1196 C C . GLY A 1 168 ? 23.207 -6.579 -11.497 1.00 65.00 168 GLY A C 1
ATOM 1197 O O . GLY A 1 168 ? 22.437 -6.105 -12.337 1.00 65.00 168 GLY A O 1
ATOM 1198 N N . PRO A 1 169 ? 24.030 -7.607 -11.778 1.00 69.88 169 PRO A N 1
ATOM 1199 C CA . PRO A 1 169 ? 23.962 -8.352 -13.031 1.00 69.88 169 PRO A CA 1
ATOM 1200 C C . PRO A 1 169 ? 22.546 -8.892 -13.253 1.00 69.88 169 PRO A C 1
ATOM 1202 O O . PRO A 1 169 ? 21.967 -9.511 -12.361 1.00 69.88 169 PRO A O 1
ATOM 1205 N N . VAL A 1 170 ? 21.992 -8.662 -14.441 1.00 75.31 170 VAL A N 1
ATOM 1206 C CA . VAL A 1 170 ? 20.724 -9.273 -14.849 1.00 75.31 170 VAL A CA 1
ATOM 1207 C C . VAL A 1 170 ? 20.989 -10.755 -15.119 1.00 75.31 170 VAL A C 1
ATOM 1209 O O . VAL A 1 170 ? 21.765 -11.086 -16.015 1.00 75.31 170 VAL A O 1
ATOM 1212 N N . ASP A 1 171 ? 20.376 -11.645 -14.337 1.00 76.69 171 ASP A N 1
ATOM 1213 C CA . ASP A 1 171 ? 20.457 -13.090 -14.563 1.00 76.69 171 ASP A CA 1
ATOM 1214 C C . ASP A 1 171 ? 19.628 -13.476 -15.797 1.00 76.69 171 ASP A C 1
ATOM 1216 O O . ASP A 1 171 ? 18.402 -13.364 -15.813 1.00 76.69 171 ASP A O 1
ATOM 1220 N N . LEU A 1 172 ? 20.321 -13.914 -16.848 1.00 81.62 172 LEU A N 1
ATOM 1221 C CA . LEU A 1 172 ? 19.738 -14.353 -18.118 1.00 81.62 172 LEU A CA 1
ATOM 1222 C C . LEU A 1 172 ? 19.817 -15.880 -18.292 1.00 81.62 172 LEU A C 1
ATOM 1224 O O . LEU A 1 172 ? 19.505 -16.386 -19.369 1.00 81.62 172 LEU A O 1
ATOM 1228 N N . SER A 1 173 ? 20.222 -16.625 -17.257 1.00 81.75 173 SER A N 1
ATOM 1229 C CA . SER A 1 173 ? 20.493 -18.070 -17.338 1.00 81.75 173 SER A CA 1
ATOM 1230 C C . SER A 1 173 ? 19.273 -18.929 -17.697 1.00 81.75 173 SER A C 1
ATOM 1232 O O . SER A 1 173 ? 19.439 -20.048 -18.176 1.00 81.75 173 SER A O 1
ATOM 1234 N N . ASN A 1 174 ? 18.057 -18.400 -17.524 1.00 72.38 174 ASN A N 1
ATOM 1235 C CA . ASN A 1 174 ? 16.800 -19.091 -17.831 1.00 72.38 174 ASN A CA 1
ATOM 1236 C C . ASN A 1 174 ? 16.055 -18.515 -19.055 1.00 72.38 174 ASN A C 1
ATOM 1238 O O . ASN A 1 174 ? 14.905 -18.877 -19.319 1.00 72.38 174 ASN A O 1
ATOM 1242 N N . VAL A 1 175 ? 16.678 -17.609 -19.819 1.00 85.12 175 VAL A N 1
ATOM 1243 C CA . VAL A 1 175 ? 16.113 -17.143 -21.095 1.00 85.12 175 VAL A CA 1
ATOM 1244 C C . VAL A 1 175 ? 16.313 -18.246 -22.136 1.00 85.12 175 VAL A C 1
ATOM 1246 O O . VAL A 1 175 ? 17.379 -18.386 -22.724 1.00 85.12 175 VAL A O 1
ATOM 1249 N N . THR A 1 176 ? 15.274 -19.050 -22.357 1.00 80.62 176 THR A N 1
ATOM 1250 C CA . THR A 1 176 ? 15.294 -20.214 -23.266 1.00 80.62 176 THR A CA 1
ATOM 1251 C C . THR A 1 176 ? 14.691 -19.923 -24.650 1.00 80.62 176 THR A C 1
ATOM 1253 O O . THR A 1 176 ? 14.354 -20.836 -25.399 1.00 80.62 176 THR A O 1
ATOM 1256 N N . GLY A 1 177 ? 14.591 -18.644 -25.029 1.00 85.56 177 GLY A N 1
ATOM 1257 C CA . GLY A 1 177 ? 14.068 -18.183 -26.320 1.00 85.56 177 GLY A CA 1
ATOM 1258 C C . GLY A 1 177 ? 14.772 -16.920 -26.827 1.00 85.56 177 GLY A C 1
ATOM 1259 O O . GLY A 1 177 ? 15.815 -16.524 -26.313 1.00 85.56 177 GLY A O 1
ATOM 1260 N N . THR A 1 178 ? 14.215 -16.268 -27.851 1.00 85.56 178 THR A N 1
ATOM 1261 C CA . THR A 1 178 ? 14.785 -15.025 -28.399 1.00 85.56 178 THR A CA 1
ATOM 1262 C C . THR A 1 178 ? 14.574 -13.847 -27.453 1.00 85.56 178 THR A C 1
ATOM 1264 O O . THR A 1 178 ? 13.460 -13.633 -26.972 1.00 85.56 178 THR A O 1
ATOM 1267 N N . LEU A 1 179 ? 15.605 -13.024 -27.260 1.00 85.19 179 LEU A N 1
ATOM 1268 C CA . LEU A 1 179 ? 15.494 -11.765 -26.531 1.00 85.19 179 LEU A CA 1
ATOM 1269 C C . LEU A 1 179 ? 15.130 -10.631 -27.502 1.00 85.19 179 LEU A C 1
ATOM 1271 O O . LEU A 1 179 ? 15.809 -10.423 -28.506 1.00 85.19 179 LEU A O 1
ATOM 1275 N N . GLY A 1 180 ? 14.039 -9.914 -27.225 1.00 87.94 180 GLY A N 1
ATOM 1276 C CA . GLY A 1 180 ? 13.626 -8.769 -28.041 1.00 87.94 180 GLY A CA 1
ATOM 1277 C C . GLY A 1 180 ? 14.642 -7.622 -27.984 1.00 87.94 180 GLY A C 1
ATOM 1278 O O . GLY A 1 180 ? 15.315 -7.444 -26.972 1.00 87.94 180 GLY A O 1
ATOM 1279 N N . VAL A 1 181 ? 14.717 -6.809 -29.047 1.00 90.69 181 VAL A N 1
ATOM 1280 C CA . VAL A 1 181 ? 15.695 -5.705 -29.175 1.00 90.69 181 VAL A CA 1
ATOM 1281 C C . VAL A 1 181 ? 15.640 -4.737 -27.990 1.00 90.69 181 VAL A C 1
ATOM 1283 O O . VAL A 1 181 ? 16.682 -4.373 -27.459 1.00 90.69 181 VAL A O 1
ATOM 1286 N N . ALA A 1 182 ? 14.432 -4.408 -27.524 1.00 86.94 182 ALA A N 1
ATOM 1287 C CA . ALA A 1 182 ? 14.211 -3.521 -26.382 1.00 86.94 182 ALA A CA 1
ATOM 1288 C C . ALA A 1 182 ? 14.812 -4.027 -25.056 1.00 86.94 182 ALA A C 1
ATOM 1290 O O . ALA A 1 182 ? 15.022 -3.234 -24.145 1.00 86.94 182 ALA A O 1
ATOM 1291 N N . ASN A 1 183 ? 15.098 -5.328 -24.953 1.00 83.88 183 ASN A N 1
ATOM 1292 C CA . ASN A 1 183 ? 15.700 -5.952 -23.774 1.00 83.88 183 ASN A CA 1
ATOM 1293 C C . ASN A 1 183 ? 17.196 -6.256 -23.983 1.00 83.88 183 ASN A C 1
ATOM 1295 O O . ASN A 1 183 ? 17.804 -6.956 -23.175 1.00 83.88 183 ASN A O 1
ATOM 1299 N N . GLY A 1 184 ? 17.786 -5.776 -25.083 1.00 82.00 184 GLY A N 1
ATOM 1300 C CA . GLY A 1 184 ? 19.206 -5.924 -25.380 1.00 82.00 184 GLY A CA 1
ATOM 1301 C C . GLY A 1 184 ? 20.078 -4.885 -24.668 1.00 82.00 184 GLY A C 1
ATOM 1302 O O . GLY A 1 184 ? 19.625 -3.815 -24.270 1.00 82.00 184 GLY A O 1
ATOM 1303 N N . GLY A 1 185 ? 21.378 -5.171 -24.562 1.00 85.69 185 GLY A N 1
ATOM 1304 C CA . GLY A 1 185 ? 22.364 -4.283 -23.928 1.00 85.69 185 GLY A CA 1
ATOM 1305 C C . GLY A 1 185 ? 22.746 -3.030 -24.731 1.00 85.69 185 GLY A C 1
ATOM 1306 O O . GLY A 1 185 ? 23.667 -2.325 -24.337 1.00 85.69 185 GLY A O 1
ATOM 1307 N N . THR A 1 186 ? 22.084 -2.752 -25.860 1.00 90.69 186 THR A N 1
ATOM 1308 C CA . THR A 1 186 ? 22.388 -1.610 -26.744 1.00 90.69 186 THR A CA 1
ATOM 1309 C C . THR A 1 186 ? 21.610 -0.337 -26.399 1.00 90.69 186 THR A C 1
ATOM 1311 O O . THR A 1 186 ? 21.882 0.709 -26.980 1.00 90.69 186 THR A O 1
ATOM 1314 N N . GLY A 1 187 ? 20.623 -0.411 -25.495 1.00 87.50 187 GLY A N 1
ATOM 1315 C CA . GLY A 1 187 ? 19.756 0.724 -25.143 1.00 87.50 187 GLY A CA 1
ATOM 1316 C C . GLY A 1 187 ? 18.764 1.141 -26.240 1.00 87.50 187 GLY A C 1
ATOM 1317 O O . GLY A 1 187 ? 18.176 2.216 -26.156 1.00 87.50 187 GLY A O 1
ATOM 1318 N N . ALA A 1 188 ? 18.573 0.316 -27.274 1.00 93.31 188 ALA A N 1
ATOM 1319 C CA . ALA A 1 188 ? 17.707 0.597 -28.417 1.00 93.31 188 ALA A CA 1
ATOM 1320 C C . ALA A 1 188 ? 16.377 -0.171 -28.346 1.00 93.31 188 ALA A C 1
ATOM 1322 O O . ALA A 1 188 ? 16.329 -1.303 -27.880 1.00 93.31 188 ALA A O 1
ATOM 1323 N N . THR A 1 189 ? 15.302 0.401 -28.893 1.00 93.94 189 THR A N 1
ATOM 1324 C CA . THR A 1 189 ? 13.999 -0.280 -29.052 1.00 93.94 189 THR A CA 1
ATOM 1325 C C . THR A 1 189 ? 13.712 -0.714 -30.492 1.00 93.94 189 THR A C 1
ATOM 1327 O O . THR A 1 189 ? 12.743 -1.430 -30.737 1.00 93.94 189 THR A O 1
ATOM 1330 N N . THR A 1 190 ? 14.566 -0.333 -31.450 1.00 93.50 190 THR A N 1
ATOM 1331 C CA . THR A 1 190 ? 14.453 -0.687 -32.873 1.00 93.50 190 THR A CA 1
ATOM 1332 C C . THR A 1 190 ? 15.731 -1.357 -33.378 1.00 93.50 190 THR A C 1
ATOM 1334 O O . THR A 1 190 ? 16.830 -1.095 -32.885 1.00 93.50 190 THR A O 1
ATOM 1337 N N . ALA A 1 191 ? 15.604 -2.227 -34.386 1.00 93.62 191 ALA A N 1
ATOM 1338 C CA . ALA A 1 191 ? 16.748 -2.942 -34.956 1.00 93.62 191 ALA A CA 1
ATOM 1339 C C . ALA A 1 191 ? 17.783 -1.997 -35.593 1.00 93.62 191 ALA A C 1
ATOM 1341 O O . ALA A 1 191 ? 18.977 -2.266 -35.532 1.00 93.62 191 ALA A O 1
ATOM 1342 N N . GLU A 1 192 ? 17.338 -0.889 -36.190 1.00 92.62 192 GLU A N 1
ATOM 1343 C CA . GLU A 1 192 ? 18.220 0.125 -36.775 1.00 92.62 192 GLU A CA 1
ATOM 1344 C C . GLU A 1 192 ? 19.086 0.811 -35.719 1.00 92.62 192 GLU A C 1
ATOM 1346 O O . GLU A 1 192 ? 20.311 0.772 -35.822 1.00 92.62 192 GLU A O 1
ATOM 1351 N N . ALA A 1 193 ? 18.472 1.333 -34.654 1.00 92.25 193 ALA A N 1
ATOM 1352 C CA . ALA A 1 193 ? 19.209 1.962 -33.562 1.00 92.25 193 ALA A CA 1
ATOM 1353 C C . ALA A 1 193 ? 20.166 0.973 -32.871 1.00 92.25 193 ALA A C 1
ATOM 1355 O O . ALA A 1 193 ? 21.278 1.351 -32.501 1.00 92.25 193 ALA A O 1
ATOM 1356 N N . ALA A 1 194 ? 19.786 -0.306 -32.761 1.00 95.88 194 ALA A N 1
ATOM 1357 C CA . ALA A 1 194 ? 20.665 -1.342 -32.223 1.00 95.88 194 ALA A CA 1
ATOM 1358 C C . ALA A 1 194 ? 21.916 -1.568 -33.093 1.00 95.88 194 ALA A C 1
ATOM 1360 O O . ALA A 1 194 ? 23.012 -1.697 -32.548 1.00 95.88 194 ALA A O 1
ATOM 1361 N N . ARG A 1 195 ? 21.791 -1.573 -34.430 1.00 95.06 195 ARG A N 1
ATOM 1362 C CA . ARG A 1 195 ? 22.953 -1.684 -35.337 1.00 95.06 195 ARG A CA 1
ATOM 1363 C C . ARG A 1 195 ? 23.885 -0.480 -35.222 1.00 95.06 195 ARG A C 1
ATOM 1365 O O . ARG A 1 195 ? 25.101 -0.667 -35.200 1.00 95.06 195 ARG A O 1
ATOM 1372 N N . THR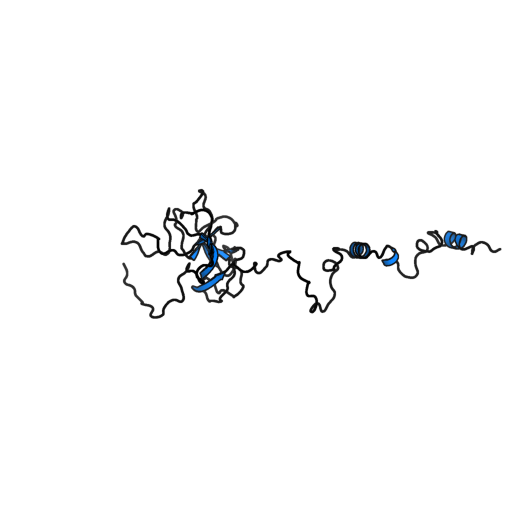 A 1 196 ? 23.326 0.726 -35.105 1.00 93.38 196 THR A N 1
ATOM 1373 C CA . THR A 1 196 ? 24.097 1.962 -34.898 1.00 93.38 196 THR A CA 1
ATOM 1374 C C . THR A 1 196 ? 24.864 1.928 -33.579 1.00 93.38 196 THR A C 1
ATOM 1376 O O . THR A 1 196 ? 26.056 2.217 -33.565 1.00 93.38 196 THR A O 1
ATOM 1379 N N . ALA A 1 197 ? 24.222 1.506 -32.485 1.00 93.06 197 ALA A N 1
ATOM 1380 C CA . ALA A 1 197 ? 24.859 1.390 -31.170 1.00 93.06 197 ALA A CA 1
ATOM 1381 C C . ALA A 1 197 ? 25.997 0.351 -31.139 1.00 93.06 197 ALA A C 1
ATOM 1383 O O . ALA A 1 197 ? 26.964 0.513 -30.400 1.00 93.06 197 ALA A O 1
ATOM 1384 N N . LEU A 1 198 ? 25.905 -0.695 -31.965 1.00 93.88 198 LEU A N 1
ATOM 1385 C CA . LEU A 1 198 ? 26.965 -1.690 -32.156 1.00 93.88 198 LEU A CA 1
ATOM 1386 C C . LEU A 1 198 ? 28.049 -1.248 -33.158 1.00 93.88 198 LEU A C 1
ATOM 1388 O O . LEU A 1 198 ? 29.020 -1.974 -33.354 1.00 93.88 198 LEU A O 1
ATOM 1392 N N . GLY A 1 199 ? 27.895 -0.089 -33.810 1.00 93.44 199 GLY A N 1
ATOM 1393 C CA . GLY A 1 199 ? 28.866 0.440 -34.771 1.00 93.44 199 GLY A CA 1
ATOM 1394 C C . GLY A 1 199 ? 28.954 -0.342 -36.087 1.00 93.44 199 GLY A C 1
ATOM 1395 O O . GLY A 1 199 ? 29.991 -0.306 -36.743 1.00 93.44 199 GLY A O 1
ATOM 1396 N N . LEU A 1 200 ? 27.894 -1.058 -36.485 1.00 90.69 200 LEU A N 1
ATOM 1397 C CA . LEU A 1 200 ? 27.936 -1.977 -37.636 1.00 90.69 200 LEU A CA 1
ATOM 1398 C C . LEU A 1 200 ? 27.856 -1.280 -39.014 1.00 90.69 200 LEU A C 1
ATOM 1400 O O . LEU A 1 200 ? 28.131 -1.916 -40.030 1.00 90.69 200 LEU A O 1
ATOM 1404 N N . GLY A 1 201 ? 27.506 0.013 -39.057 1.00 87.19 201 GLY A N 1
ATOM 1405 C CA . GLY A 1 201 ? 27.403 0.820 -40.282 1.00 87.19 201 GLY A CA 1
ATOM 1406 C C . GLY A 1 201 ? 26.325 0.359 -41.278 1.00 87.19 201 GLY A C 1
ATOM 1407 O O . GLY A 1 201 ? 25.598 -0.608 -41.043 1.00 87.19 201 GLY A O 1
ATOM 1408 N N . ASP A 1 202 ? 26.236 1.043 -42.423 1.00 83.94 202 ASP A N 1
ATOM 1409 C CA . ASP A 1 202 ? 25.193 0.806 -43.442 1.00 83.94 202 ASP A CA 1
ATOM 1410 C C . ASP A 1 202 ? 25.362 -0.523 -44.195 1.00 83.94 202 ASP A C 1
ATOM 1412 O O . ASP A 1 202 ? 24.413 -1.051 -44.775 1.00 83.94 202 ASP A O 1
ATOM 1416 N N . ILE A 1 203 ? 26.564 -1.113 -44.171 1.00 83.94 203 ILE A N 1
ATOM 1417 C CA . ILE A 1 203 ? 26.823 -2.405 -44.821 1.00 83.94 203 ILE A CA 1
ATOM 1418 C C . ILE A 1 203 ? 26.027 -3.544 -44.171 1.00 83.94 203 ILE A C 1
ATOM 1420 O O . ILE A 1 203 ? 25.692 -4.520 -44.839 1.00 83.94 203 ILE A O 1
ATOM 1424 N N . ALA A 1 204 ? 25.668 -3.399 -42.892 1.00 87.19 204 ALA A N 1
ATOM 1425 C CA . ALA A 1 204 ? 24.967 -4.413 -42.111 1.00 87.19 204 ALA A CA 1
ATOM 1426 C C . ALA A 1 204 ? 23.535 -4.708 -42.598 1.00 87.19 204 ALA A C 1
ATOM 1428 O O . ALA A 1 204 ? 22.939 -5.691 -42.159 1.00 87.19 204 ALA A O 1
ATOM 1429 N N . THR A 1 205 ? 22.969 -3.876 -43.480 1.00 89.44 205 THR A N 1
ATOM 1430 C CA . THR A 1 205 ? 21.633 -4.081 -44.070 1.00 89.44 205 THR A CA 1
ATOM 1431 C C . THR A 1 205 ? 21.654 -4.466 -45.543 1.00 89.44 205 THR A C 1
ATOM 1433 O O . THR A 1 205 ? 20.595 -4.719 -46.115 1.00 89.44 205 THR A O 1
ATOM 1436 N N . GLN A 1 206 ? 22.825 -4.506 -46.178 1.00 89.06 206 GLN A N 1
ATOM 1437 C CA . GLN A 1 206 ? 22.914 -4.775 -47.609 1.00 89.06 206 GLN A CA 1
ATOM 1438 C C . GLN A 1 206 ? 22.875 -6.282 -47.884 1.00 89.06 206 GLN A C 1
ATOM 1440 O O . GLN A 1 206 ? 23.593 -7.065 -47.265 1.00 89.06 206 GLN A O 1
ATOM 1445 N N . ASN A 1 207 ? 22.045 -6.694 -48.844 1.00 84.19 207 ASN A N 1
ATOM 1446 C CA . ASN A 1 207 ? 21.945 -8.090 -49.262 1.00 84.19 207 ASN A CA 1
ATOM 1447 C C . ASN A 1 207 ? 22.996 -8.416 -50.336 1.00 84.19 207 ASN A C 1
ATOM 1449 O O . ASN A 1 207 ? 23.381 -7.547 -51.115 1.00 84.19 207 ASN A O 1
ATOM 1453 N N . THR A 1 208 ? 23.432 -9.676 -50.412 1.00 83.12 208 THR A N 1
ATOM 1454 C CA . THR A 1 208 ? 24.253 -10.165 -51.531 1.00 83.12 208 THR A CA 1
ATOM 1455 C C . THR A 1 208 ? 23.360 -10.617 -52.701 1.00 83.12 208 THR A C 1
ATOM 1457 O O . THR A 1 208 ? 22.332 -11.253 -52.442 1.00 83.12 208 THR A O 1
ATOM 1460 N N . PRO A 1 209 ? 23.711 -10.315 -53.969 1.00 85.38 209 PRO A N 1
ATOM 1461 C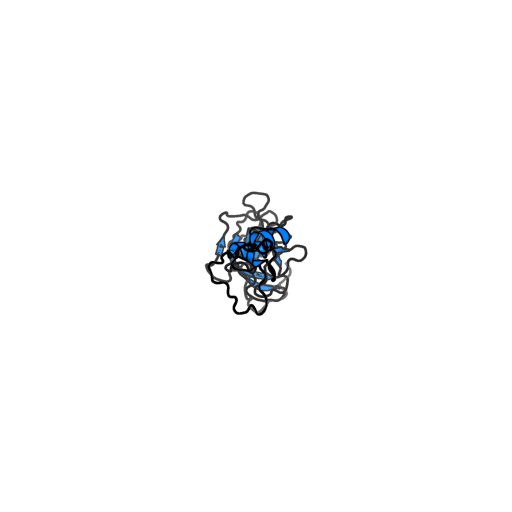 CA . PRO A 1 209 ? 24.834 -9.470 -54.389 1.00 85.38 209 PRO A CA 1
ATOM 1462 C C . PRO A 1 209 ? 24.613 -7.989 -54.041 1.00 85.38 209 PRO A C 1
ATOM 1464 O O . PRO A 1 209 ? 23.496 -7.483 -54.133 1.00 85.38 209 PRO A O 1
ATOM 1467 N N . LEU A 1 210 ? 25.695 -7.304 -53.648 1.00 84.69 210 LEU A N 1
ATOM 1468 C CA . LEU A 1 210 ? 25.653 -5.893 -53.251 1.00 84.69 210 LEU A CA 1
ATOM 1469 C C . LEU A 1 210 ? 25.191 -5.004 -54.424 1.00 84.69 210 LEU A C 1
ATOM 1471 O O . LEU A 1 210 ? 25.659 -5.200 -55.550 1.00 84.69 210 LEU A O 1
ATOM 1475 N N . PRO A 1 211 ? 24.329 -3.998 -54.183 1.00 86.88 211 PRO A N 1
ATOM 1476 C CA . PRO A 1 211 ? 23.961 -3.020 -55.203 1.00 86.88 211 PRO A CA 1
ATOM 1477 C C . PRO A 1 211 ? 25.173 -2.253 -55.743 1.00 86.88 211 PRO A C 1
ATOM 1479 O O . PRO A 1 211 ? 26.114 -1.967 -55.004 1.00 86.88 211 PRO A O 1
ATOM 1482 N N . VAL A 1 212 ? 25.107 -1.843 -57.016 1.00 88.56 212 VAL A N 1
ATOM 1483 C CA . VAL A 1 212 ? 26.174 -1.079 -57.695 1.00 88.56 212 VAL A CA 1
ATOM 1484 C C . VAL A 1 212 ? 26.565 0.180 -56.913 1.00 88.56 212 VAL A C 1
ATOM 1486 O O . VAL A 1 212 ? 27.753 0.435 -56.744 1.00 88.56 212 VAL A O 1
ATOM 1489 N N . ALA A 1 213 ? 25.574 0.882 -56.350 1.00 86.62 213 ALA A N 1
ATOM 1490 C CA . ALA A 1 213 ? 25.747 2.086 -55.532 1.00 86.62 213 ALA A CA 1
ATOM 1491 C C . ALA A 1 213 ? 26.626 1.896 -54.285 1.00 86.62 213 ALA A C 1
ATOM 1493 O O . ALA A 1 213 ? 27.180 2.861 -53.769 1.00 86.62 213 ALA A O 1
ATOM 1494 N N . ASN A 1 214 ? 26.766 0.660 -53.807 1.00 85.00 214 ASN A N 1
ATOM 1495 C CA . ASN A 1 214 ? 27.558 0.319 -52.628 1.00 85.00 214 ASN A CA 1
ATOM 1496 C C . ASN A 1 214 ? 28.847 -0.429 -53.012 1.00 85.00 214 ASN A C 1
ATOM 1498 O O . ASN A 1 214 ? 29.541 -0.955 -52.143 1.00 85.00 214 ASN A O 1
ATOM 1502 N N . GLY A 1 215 ? 29.154 -0.513 -54.310 1.00 83.81 215 GLY A N 1
ATOM 1503 C CA . GLY A 1 215 ? 30.393 -1.077 -54.827 1.00 83.81 215 GLY A CA 1
ATOM 1504 C C . GLY A 1 215 ? 31.534 -0.056 -54.856 1.00 83.81 215 GLY A C 1
ATOM 1505 O O . GLY A 1 215 ? 31.332 1.153 -54.803 1.00 83.81 215 GLY A O 1
ATOM 1506 N N . GLY A 1 216 ? 32.765 -0.542 -55.018 1.00 86.75 216 GLY A N 1
ATOM 1507 C CA . GLY A 1 216 ? 33.970 0.301 -55.055 1.00 86.75 216 GLY A CA 1
ATOM 1508 C C . GLY A 1 216 ? 34.158 1.139 -56.329 1.00 86.75 216 GLY A C 1
ATOM 1509 O O . GLY A 1 216 ? 35.213 1.738 -56.497 1.00 86.75 216 GLY A O 1
ATOM 1510 N N . THR A 1 217 ? 33.183 1.169 -57.244 1.00 90.06 217 THR A N 1
ATOM 1511 C CA . THR A 1 217 ? 33.297 1.882 -58.532 1.00 90.06 217 THR A CA 1
ATOM 1512 C C . THR A 1 217 ? 32.876 3.349 -58.454 1.00 90.06 217 THR A C 1
ATOM 1514 O O . THR A 1 217 ? 33.085 4.080 -59.417 1.00 90.06 217 THR A O 1
ATOM 1517 N N . GLY A 1 218 ? 32.257 3.789 -57.351 1.00 87.38 218 GLY A N 1
ATOM 1518 C CA . GLY A 1 218 ? 31.730 5.153 -57.204 1.00 87.38 218 GLY A CA 1
ATOM 1519 C C . GLY A 1 218 ? 30.525 5.474 -58.102 1.00 87.38 218 GLY A C 1
ATOM 1520 O O . GLY A 1 218 ? 30.159 6.639 -58.231 1.00 87.38 218 GLY A O 1
ATOM 1521 N N . ALA A 1 219 ? 29.919 4.468 -58.738 1.00 92.12 219 ALA A N 1
ATOM 1522 C CA . ALA A 1 219 ? 28.757 4.615 -59.610 1.00 92.12 219 ALA A CA 1
ATOM 1523 C C . ALA A 1 219 ? 27.472 4.142 -58.917 1.00 92.12 219 ALA A C 1
ATOM 1525 O O . ALA A 1 219 ? 27.499 3.202 -58.129 1.00 92.12 219 ALA A O 1
ATOM 1526 N N . THR A 1 220 ? 26.330 4.742 -59.254 1.00 92.12 220 THR A N 1
ATOM 1527 C CA . THR A 1 220 ? 25.002 4.300 -58.786 1.00 92.12 220 THR A CA 1
ATOM 1528 C C . THR A 1 220 ? 24.246 3.457 -59.818 1.00 92.12 220 THR A C 1
ATOM 1530 O O . THR A 1 220 ? 23.219 2.867 -59.487 1.00 92.12 220 THR A O 1
ATOM 1533 N N . ASP A 1 221 ? 24.769 3.335 -61.043 1.00 90.88 221 ASP A N 1
ATOM 1534 C CA . ASP A 1 221 ? 24.197 2.539 -62.129 1.00 90.88 221 ASP A CA 1
ATOM 1535 C C . ASP A 1 221 ? 25.245 1.668 -62.841 1.00 90.88 221 ASP A C 1
ATOM 1537 O O . ASP A 1 221 ? 26.456 1.894 -62.776 1.00 90.88 221 ASP A O 1
ATOM 1541 N N . ALA A 1 222 ? 24.759 0.640 -63.542 1.00 91.00 222 ALA A N 1
ATOM 1542 C CA . ALA A 1 222 ? 25.610 -0.350 -64.188 1.00 91.00 222 ALA A CA 1
ATOM 1543 C C . ALA A 1 222 ? 26.425 0.208 -65.368 1.00 91.00 222 ALA A C 1
ATOM 1545 O O . ALA A 1 222 ? 27.474 -0.351 -65.680 1.00 91.00 222 ALA A O 1
ATOM 1546 N N . ALA A 1 223 ? 25.955 1.252 -66.057 1.00 90.19 223 ALA A N 1
ATOM 1547 C CA . ALA A 1 223 ? 26.662 1.804 -67.212 1.00 90.19 223 ALA A CA 1
ATOM 1548 C C . ALA A 1 223 ? 27.921 2.547 -66.754 1.00 90.19 223 ALA A C 1
ATOM 1550 O O . ALA A 1 223 ? 29.022 2.222 -67.198 1.00 90.19 223 ALA A O 1
ATOM 1551 N N . ASN A 1 224 ? 27.763 3.446 -65.785 1.00 89.50 224 ASN A N 1
ATOM 1552 C CA . ASN A 1 224 ? 28.857 4.177 -65.161 1.00 89.50 224 ASN A CA 1
ATOM 1553 C C . ASN A 1 224 ? 29.816 3.239 -64.419 1.00 89.50 224 ASN A C 1
ATOM 1555 O O . ASN A 1 224 ? 31.028 3.406 -64.519 1.00 89.50 224 ASN A O 1
ATOM 1559 N N . ALA A 1 225 ? 29.309 2.193 -63.757 1.00 93.00 225 ALA A N 1
ATOM 1560 C CA . ALA A 1 225 ? 30.172 1.194 -63.125 1.00 93.00 225 ALA A CA 1
ATOM 1561 C C . ALA A 1 225 ? 31.074 0.469 -64.137 1.00 93.00 225 ALA A C 1
ATOM 1563 O O . ALA A 1 225 ? 32.258 0.272 -63.864 1.00 93.00 225 ALA A O 1
ATOM 1564 N N . ARG A 1 226 ? 30.553 0.104 -65.321 1.00 92.00 226 ARG A N 1
ATOM 1565 C CA . ARG A 1 226 ? 31.368 -0.501 -66.393 1.00 92.00 226 ARG A CA 1
ATOM 1566 C C . ARG A 1 226 ? 32.410 0.471 -66.940 1.00 92.00 226 ARG A C 1
ATOM 1568 O O . ARG A 1 226 ? 33.546 0.056 -67.162 1.00 92.00 226 ARG A O 1
ATOM 1575 N N . THR A 1 227 ? 32.043 1.740 -67.123 1.00 91.19 227 THR A N 1
ATOM 1576 C CA . THR A 1 227 ? 32.977 2.802 -67.525 1.00 91.19 227 THR A CA 1
ATOM 1577 C C . THR A 1 227 ? 34.105 2.958 -66.505 1.00 91.19 227 THR A C 1
ATOM 1579 O O . THR A 1 227 ? 35.273 2.930 -66.883 1.00 91.19 227 THR A O 1
ATOM 1582 N N . ASN A 1 228 ? 33.779 3.021 -65.211 1.00 89.56 228 ASN A N 1
ATOM 1583 C CA . ASN A 1 228 ? 34.753 3.222 -64.133 1.00 89.56 228 ASN A CA 1
ATOM 1584 C C . ASN A 1 228 ? 35.677 2.013 -63.914 1.00 89.56 228 ASN A C 1
ATOM 1586 O O . ASN A 1 228 ? 36.807 2.180 -63.467 1.00 89.56 228 ASN A O 1
ATOM 1590 N N . LEU A 1 229 ? 35.228 0.803 -64.258 1.00 89.94 229 LEU A N 1
ATOM 1591 C CA . LEU A 1 229 ? 36.069 -0.400 -64.270 1.00 89.94 229 LEU A CA 1
ATOM 1592 C C . LEU A 1 229 ? 36.972 -0.500 -65.512 1.00 89.94 229 LEU A C 1
ATOM 1594 O O . LEU A 1 229 ? 37.739 -1.452 -65.624 1.00 89.94 229 LEU A O 1
ATOM 1598 N N . GLY A 1 230 ? 36.862 0.430 -66.467 1.00 85.88 230 GLY A N 1
ATOM 1599 C CA . GLY A 1 230 ? 37.575 0.366 -67.746 1.00 85.88 230 GLY A CA 1
ATOM 1600 C C . GLY A 1 230 ? 37.050 -0.715 -68.699 1.00 85.88 230 GLY A C 1
ATOM 1601 O O . GLY A 1 230 ? 37.590 -0.888 -69.784 1.00 85.88 230 GLY A O 1
ATOM 1602 N N . ALA A 1 231 ? 35.967 -1.414 -68.340 1.00 74.25 231 ALA A N 1
ATOM 1603 C CA . ALA A 1 231 ? 35.371 -2.478 -69.150 1.00 74.25 231 ALA A CA 1
ATOM 1604 C C . ALA A 1 231 ? 34.602 -1.953 -70.379 1.00 74.25 231 ALA A C 1
ATOM 1606 O O . ALA A 1 231 ? 34.225 -2.734 -71.246 1.00 74.25 231 ALA A O 1
ATOM 1607 N N . ALA A 1 232 ? 34.340 -0.643 -70.446 1.00 61.81 232 ALA A N 1
ATOM 1608 C CA . ALA A 1 232 ? 33.720 0.011 -71.601 1.00 61.81 232 ALA A CA 1
ATOM 1609 C C . ALA A 1 232 ? 34.740 0.579 -72.613 1.00 61.81 232 ALA A C 1
ATOM 1611 O O . ALA A 1 232 ? 34.325 1.143 -73.620 1.00 61.81 232 ALA A O 1
ATOM 1612 N N . ALA A 1 233 ? 36.049 0.445 -72.359 1.00 59.78 233 ALA A N 1
ATOM 1613 C CA . ALA A 1 233 ? 37.116 0.913 -73.246 1.00 59.78 233 ALA A CA 1
ATOM 1614 C C . ALA A 1 233 ? 37.884 -0.275 -73.849 1.00 59.78 233 ALA A C 1
ATOM 1616 O O . ALA A 1 233 ? 39.055 -0.499 -73.556 1.00 59.78 233 ALA A O 1
ATOM 1617 N N . SER A 1 234 ? 37.209 -1.051 -74.689 1.00 56.19 234 SER A N 1
ATOM 1618 C CA . SER A 1 234 ? 37.868 -1.935 -75.651 1.00 56.19 234 SER A CA 1
ATOM 1619 C C . SER A 1 234 ? 37.025 -1.965 -76.923 1.00 56.19 234 SER A C 1
ATOM 1621 O O . SER A 1 234 ? 36.013 -2.667 -76.974 1.00 56.19 234 SER A O 1
ATOM 1623 N N . GLU A 1 235 ? 37.420 -1.154 -77.904 1.00 52.94 235 GLU A N 1
ATOM 1624 C CA . GLU A 1 235 ? 37.261 -1.519 -79.316 1.00 52.94 235 GLU A CA 1
ATOM 1625 C C . GLU A 1 235 ? 38.400 -2.463 -79.715 1.00 52.94 235 GLU A C 1
ATOM 1627 O O . GLU A 1 235 ? 39.529 -2.261 -79.204 1.00 52.94 235 GLU A O 1
#

Radius of gyration: 32.89 Å; chains: 1; bounding box: 65×41×112 Å

pLDDT: mean 83.37, std 11.47, range [41.41, 95.88]